Protein AF-A0A956CPG4-F1 (afdb_monomer)

Foldseek 3Di:
DLVVLQVVLQVVLCVPPVDGDDLELVCLVSVLVVLVVCLVVVPPVCLVSNLSSSLSSLQSSLCVVVVFWDWDDDPPCLLPIWIAGFQFGKMARSSLLSVCLNVLDCPCSSRRDIDHDPVCVVLLVVQQCVVPPDDPSSLSSRSSSVSVSVNSSVVSRNVVQVPDPDHRGTDDPQNVVQVVVVHQRPDHDD

Secondary structure (DSSP, 8-state):
-HHHHHHHHHHHHHHHHS----SSGGGHHHHHHHHHHHHHTT-GGGHHHHHHHHHHHHHHHHHHHHS--EEE--TT-GGG-EEE-SSS-EEE-HHHHHHHHHHT---STT--S-EE-GGGHHHHHHHHGGG-S---HHHHT-HHHHHHHHHHHHHHHHHHHHHSSSPPPP--HHHHHHHHTTPPPSSPP-

Solvent-accessible surface area (backbone atoms only — not comparable to full-atom values): 10489 Å² total; per-residue (Å²): 108,57,67,60,30,18,53,48,30,34,53,50,44,26,71,74,70,74,46,79,61,78,63,47,75,88,40,32,63,59,52,39,53,50,42,51,51,48,40,74,67,64,49,65,90,47,42,83,58,48,24,55,14,45,7,28,32,52,43,48,22,47,33,62,68,71,68,57,51,40,82,44,72,61,83,98,37,74,63,71,24,29,41,40,27,36,69,38,70,40,35,31,10,41,31,23,41,38,44,28,38,49,66,74,47,85,85,69,80,32,42,40,59,86,43,61,50,80,89,46,48,6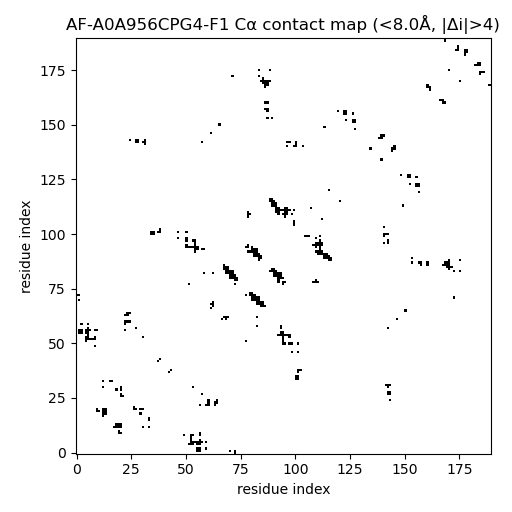4,58,42,54,59,51,54,53,75,74,47,99,71,71,53,76,81,51,68,47,27,61,53,50,49,48,57,52,48,53,45,41,49,55,50,46,40,52,51,40,70,69,43,95,57,81,69,65,73,43,49,68,68,46,50,56,21,51,77,70,73,39,83,40,92,65,81,84,130

Sequence (190 aa):
MAMELAESCVRFVEKALGLRLDYTQDTLPILDHYLERARREKKTEVYGLIAPAAGAYFGEVVRRHIGDGRWYCPEDEYNAWRLEFSQCFLHFNPIGIVIEALEEEQDGTWNGHFQVLDADRELVRTAVAAYGDKVRAEDFYRLTVRLEILEQIYASLERSARGRAKPAQEFDHAIYDAVVSGRAPKTPLN

Structure (mmCIF, N/CA/C/O backbone):
data_AF-A0A956CPG4-F1
#
_entry.id   AF-A0A956CPG4-F1
#
loop_
_atom_site.group_PDB
_atom_site.id
_atom_site.type_symbol
_atom_site.label_atom_id
_atom_site.label_alt_id
_atom_site.label_comp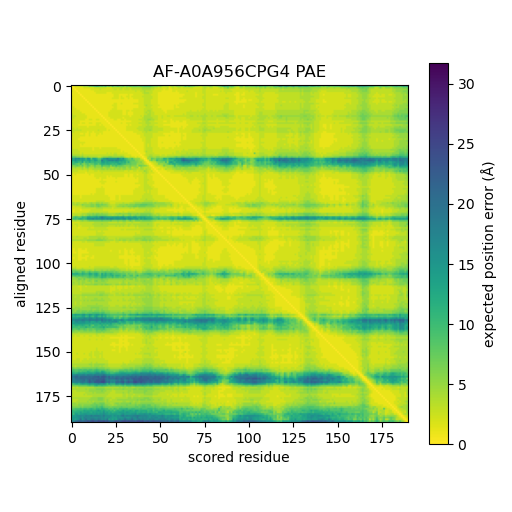_id
_atom_site.label_asym_id
_atom_site.label_entity_id
_atom_site.label_seq_id
_atom_site.pdbx_PDB_ins_code
_atom_site.Cartn_x
_atom_site.Cartn_y
_atom_site.Cartn_z
_atom_site.occupancy
_atom_site.B_iso_or_equiv
_atom_site.auth_seq_id
_atom_site.auth_comp_id
_atom_site.auth_asym_id
_atom_site.auth_atom_id
_atom_site.pdbx_PDB_model_num
ATOM 1 N N . MET A 1 1 ? 9.406 -6.853 12.097 1.00 85.88 1 MET A N 1
ATOM 2 C CA . MET A 1 1 ? 8.816 -5.500 12.110 1.00 85.88 1 MET A CA 1
ATOM 3 C C . MET A 1 1 ? 7.497 -5.396 11.335 1.00 85.88 1 MET A C 1
ATOM 5 O O . MET A 1 1 ? 6.460 -5.430 11.982 1.00 85.88 1 MET A O 1
ATOM 9 N N . ALA A 1 2 ? 7.462 -5.340 9.991 1.00 93.00 2 ALA A N 1
ATOM 10 C CA . ALA A 1 2 ? 6.189 -5.183 9.251 1.00 93.00 2 ALA A CA 1
ATOM 11 C C . ALA A 1 2 ? 5.160 -6.297 9.547 1.00 93.00 2 ALA A C 1
ATOM 13 O O . ALA A 1 2 ? 4.019 -6.010 9.892 1.00 93.00 2 ALA A O 1
ATOM 14 N N . MET A 1 3 ? 5.578 -7.567 9.529 1.00 96.00 3 MET A N 1
ATOM 15 C CA . MET A 1 3 ? 4.700 -8.691 9.889 1.00 96.00 3 MET A CA 1
ATOM 16 C C . MET A 1 3 ? 4.106 -8.583 11.304 1.00 96.00 3 MET A C 1
ATOM 18 O O . MET A 1 3 ? 2.932 -8.877 11.494 1.00 96.00 3 MET A O 1
ATOM 22 N N . GLU A 1 4 ? 4.877 -8.124 12.290 1.00 95.88 4 GLU A N 1
ATOM 23 C CA . GLU A 1 4 ? 4.420 -8.002 13.687 1.00 95.88 4 GLU A CA 1
ATOM 24 C C . GLU A 1 4 ? 3.375 -6.884 13.847 1.00 95.88 4 GLU A C 1
ATOM 26 O O . GLU A 1 4 ? 2.395 -7.021 14.591 1.00 95.88 4 GLU A O 1
ATOM 31 N N . LEU A 1 5 ? 3.547 -5.778 13.112 1.00 96.75 5 LEU A N 1
ATOM 32 C CA . LEU A 1 5 ? 2.542 -4.718 13.011 1.00 96.75 5 LEU A CA 1
ATOM 33 C C . LEU A 1 5 ? 1.282 -5.217 12.299 1.00 96.75 5 LEU A C 1
ATOM 35 O O . LEU A 1 5 ? 0.172 -4.975 12.775 1.00 96.75 5 LEU A O 1
ATOM 39 N N . ALA A 1 6 ? 1.443 -5.981 11.219 1.00 98.19 6 ALA A N 1
ATOM 40 C CA . ALA A 1 6 ? 0.324 -6.575 10.505 1.00 98.19 6 ALA A CA 1
ATOM 41 C C . ALA A 1 6 ? -0.483 -7.529 11.404 1.00 98.19 6 ALA A C 1
ATOM 43 O O . ALA A 1 6 ? -1.708 -7.463 11.438 1.00 98.19 6 ALA A O 1
ATOM 44 N N . GLU A 1 7 ? 0.181 -8.368 12.203 1.00 98.38 7 GLU A N 1
ATOM 45 C CA . GLU A 1 7 ? -0.483 -9.214 13.206 1.00 98.38 7 GLU A CA 1
ATOM 46 C C . GLU A 1 7 ? -1.195 -8.397 14.295 1.00 98.38 7 GLU A C 1
ATOM 48 O O . GLU A 1 7 ? -2.236 -8.809 14.813 1.00 98.38 7 GLU A O 1
ATOM 53 N N . SER A 1 8 ? -0.657 -7.226 14.649 1.00 97.81 8 SER A N 1
ATOM 54 C CA . SER A 1 8 ? -1.328 -6.298 15.564 1.00 97.81 8 SER A CA 1
ATOM 55 C C . SER A 1 8 ? -2.632 -5.777 14.968 1.00 97.81 8 SER A C 1
ATOM 57 O O . SER A 1 8 ? -3.635 -5.736 15.679 1.00 97.81 8 SER A O 1
ATOM 59 N N . CYS A 1 9 ? -2.658 -5.481 13.666 1.00 98.31 9 CYS A N 1
ATOM 60 C CA . CYS A 1 9 ? -3.886 -5.119 12.959 1.00 98.31 9 CYS A CA 1
ATOM 61 C C . CYS A 1 9 ? -4.935 -6.231 13.040 1.00 98.31 9 CYS A C 1
ATOM 63 O O . CYS A 1 9 ? -6.069 -5.955 13.427 1.00 98.31 9 CYS A O 1
ATOM 65 N N . VAL A 1 10 ? -4.546 -7.489 12.782 1.00 98.62 10 VAL A N 1
ATOM 66 C CA . VAL A 1 10 ? -5.456 -8.644 12.906 1.00 98.62 10 VAL A CA 1
ATOM 67 C C . VAL A 1 10 ? -6.102 -8.670 14.294 1.00 98.62 10 VAL A C 1
ATOM 69 O O . VAL A 1 10 ? -7.322 -8.769 14.399 1.00 98.62 10 VAL A O 1
ATOM 72 N N . ARG A 1 11 ? -5.310 -8.499 15.364 1.00 98.31 11 ARG A N 1
ATOM 73 C CA . ARG A 1 11 ? -5.824 -8.456 16.746 1.00 98.31 11 ARG A CA 1
ATOM 74 C C . ARG A 1 11 ? -6.745 -7.263 17.003 1.00 98.31 11 ARG A C 1
ATOM 76 O O . ARG A 1 11 ? -7.734 -7.408 17.720 1.00 98.31 11 ARG A O 1
ATOM 83 N N . PHE A 1 12 ? -6.425 -6.084 16.470 1.00 96.81 12 PHE A N 1
ATOM 84 C CA . PHE A 1 12 ? -7.256 -4.888 16.636 1.00 96.81 12 PHE A CA 1
ATOM 85 C C . PHE A 1 12 ? -8.618 -5.054 15.966 1.00 96.81 12 PHE A C 1
ATOM 87 O O . PHE A 1 12 ? -9.639 -4.770 16.594 1.00 96.81 12 PHE A O 1
ATOM 94 N N . VAL A 1 13 ? -8.634 -5.563 14.734 1.00 97.75 13 VAL A N 1
ATOM 95 C CA . VAL A 1 13 ? -9.861 -5.801 13.968 1.00 97.75 13 VAL A CA 1
ATOM 96 C C . VAL A 1 13 ? -10.696 -6.911 14.601 1.00 97.75 13 VAL A C 1
ATOM 98 O O . VAL A 1 13 ? -11.887 -6.710 14.835 1.00 97.75 13 VAL A O 1
ATOM 101 N N . GLU A 1 14 ? -10.077 -8.027 14.992 1.00 98.25 14 GLU A N 1
ATOM 102 C CA . GLU A 1 14 ? -10.759 -9.136 15.672 1.00 98.25 14 GLU A CA 1
ATOM 103 C C . GLU A 1 14 ? -11.393 -8.679 16.991 1.00 98.25 14 GLU A C 1
ATOM 105 O O . GLU A 1 14 ? -12.557 -8.974 17.259 1.00 98.25 14 GLU A O 1
ATOM 110 N N . LYS A 1 15 ? -10.684 -7.862 17.780 1.00 97.06 15 LYS A N 1
ATOM 111 C CA . LYS A 1 15 ? -11.222 -7.287 19.021 1.00 97.06 15 LYS A CA 1
ATOM 112 C C . LYS A 1 15 ? -12.365 -6.295 18.779 1.00 97.06 15 LYS A C 1
ATOM 114 O O . LYS A 1 15 ? -13.281 -6.223 19.594 1.00 97.06 15 LYS A O 1
ATOM 119 N N . ALA A 1 16 ? -12.293 -5.490 17.720 1.00 95.56 16 ALA A N 1
ATOM 120 C CA . ALA A 1 16 ? -13.252 -4.413 17.470 1.00 95.56 16 ALA A CA 1
ATOM 121 C C . ALA A 1 16 ? -14.525 -4.876 16.745 1.00 95.56 16 ALA A C 1
ATOM 123 O O . ALA A 1 16 ? -15.601 -4.325 16.996 1.00 95.56 16 ALA A O 1
ATOM 124 N N . LEU A 1 17 ? -14.394 -5.848 15.838 1.00 96.81 17 LEU A N 1
ATOM 125 C CA . LEU A 1 17 ? -15.454 -6.293 14.928 1.00 96.81 17 LEU A CA 1
ATOM 126 C C . LEU A 1 17 ? -15.844 -7.769 15.107 1.00 96.81 17 LEU A C 1
ATOM 128 O O . LEU A 1 17 ? -16.860 -8.185 14.562 1.00 96.81 17 LEU A O 1
ATOM 132 N N . GLY A 1 18 ? -15.063 -8.569 15.843 1.00 97.56 18 GLY A N 1
ATOM 133 C CA . GLY A 1 18 ? -15.300 -10.012 15.985 1.00 97.56 18 GLY A CA 1
ATOM 134 C C . GLY A 1 18 ? -14.987 -10.825 14.723 1.00 97.56 18 GLY A C 1
ATOM 135 O O . GLY A 1 18 ? -15.365 -11.990 14.641 1.00 97.56 18 GLY A O 1
ATOM 136 N N . LEU A 1 19 ? -14.317 -10.218 13.739 1.00 97.75 19 LEU A N 1
ATOM 137 C CA . LEU A 1 19 ? -13.933 -10.832 12.470 1.00 97.75 19 LEU A CA 1
ATOM 138 C C . LEU A 1 19 ? -12.414 -10.910 12.364 1.00 97.75 19 LEU A C 1
ATOM 140 O O . LEU A 1 19 ? -11.711 -9.965 12.723 1.00 97.75 19 LEU A O 1
ATOM 144 N N . ARG A 1 20 ? -11.909 -12.025 11.838 1.00 97.62 20 ARG A N 1
ATOM 145 C CA . ARG A 1 20 ? -10.474 -12.257 11.685 1.00 97.62 20 ARG A CA 1
ATOM 146 C C . ARG A 1 20 ? -10.038 -11.988 10.249 1.00 97.62 20 ARG A C 1
ATOM 148 O O . ARG A 1 20 ? -10.603 -12.540 9.313 1.00 97.62 20 ARG A O 1
ATOM 155 N N . LEU A 1 21 ? -9.011 -11.161 10.111 1.00 98.50 21 LEU A N 1
ATOM 156 C CA . LEU A 1 21 ? -8.321 -10.897 8.854 1.00 98.50 21 LEU A CA 1
ATOM 157 C C . LEU A 1 21 ? -7.372 -12.057 8.494 1.00 98.50 21 LEU A C 1
ATOM 159 O O . LEU A 1 21 ? -6.748 -12.637 9.387 1.00 98.50 21 LEU A O 1
ATOM 163 N N . ASP A 1 22 ? -7.245 -12.385 7.206 1.00 98.06 22 ASP A N 1
ATOM 164 C CA . ASP A 1 22 ? -6.573 -13.611 6.732 1.00 98.06 22 ASP A CA 1
ATOM 165 C C . ASP A 1 22 ? -5.428 -13.385 5.725 1.00 98.06 22 ASP A C 1
ATOM 167 O O . ASP A 1 22 ? -4.862 -14.345 5.203 1.00 98.06 22 ASP A O 1
ATOM 171 N N . TYR A 1 23 ? -5.037 -12.129 5.505 1.00 98.25 23 TYR A N 1
ATOM 172 C CA . TYR A 1 23 ? -4.026 -11.697 4.533 1.00 98.25 23 TYR A CA 1
ATOM 173 C C . TYR A 1 23 ? -4.392 -11.936 3.061 1.00 98.25 23 TYR A C 1
ATOM 175 O O . TYR A 1 23 ? -3.508 -11.893 2.201 1.00 98.25 23 TYR A O 1
ATOM 183 N N . THR A 1 24 ? -5.668 -12.160 2.757 1.00 97.50 24 THR A N 1
ATOM 184 C CA . THR A 1 24 ? -6.185 -12.177 1.386 1.00 97.50 24 THR A CA 1
ATOM 185 C C . THR A 1 24 ? -6.902 -10.868 1.059 1.00 97.50 24 THR A C 1
ATOM 187 O O . THR A 1 24 ? -7.245 -10.084 1.948 1.00 97.50 24 THR A O 1
ATOM 190 N N . GLN A 1 25 ? -7.136 -10.624 -0.232 1.00 96.88 25 GLN A N 1
ATOM 191 C CA . GLN A 1 25 ? -7.932 -9.479 -0.679 1.00 96.88 25 GLN A CA 1
ATOM 192 C C . GLN A 1 25 ? -9.383 -9.542 -0.168 1.00 96.88 25 GLN A C 1
ATOM 194 O O . GLN A 1 25 ? -9.972 -8.502 0.114 1.00 96.88 25 GLN A O 1
ATOM 199 N N . ASP A 1 26 ? -9.919 -10.747 0.059 1.00 97.44 26 ASP A N 1
ATOM 200 C CA . ASP A 1 26 ? -11.314 -10.973 0.460 1.00 97.44 26 ASP A CA 1
ATOM 201 C C . ASP A 1 26 ? -11.641 -10.367 1.833 1.00 97.44 26 ASP A C 1
ATOM 203 O O . ASP A 1 26 ? -12.797 -10.055 2.126 1.00 97.44 26 ASP A O 1
ATOM 207 N N . THR A 1 27 ? -10.629 -10.163 2.685 1.00 97.56 27 THR A N 1
ATOM 208 C CA . THR A 1 27 ? -10.795 -9.542 4.005 1.00 97.56 27 THR A CA 1
ATOM 209 C C . THR A 1 27 ? -10.476 -8.044 4.034 1.00 97.56 27 THR A C 1
ATOM 211 O O . THR A 1 27 ? -10.695 -7.405 5.066 1.00 97.56 27 THR A O 1
ATOM 214 N N . LEU A 1 28 ? -10.045 -7.431 2.921 1.00 98.06 28 LEU A N 1
ATOM 215 C CA . LEU A 1 28 ? -9.845 -5.975 2.845 1.00 98.06 28 LEU A CA 1
ATOM 216 C C . LEU A 1 28 ? -11.118 -5.157 3.110 1.00 98.06 28 LEU A C 1
ATOM 218 O O . LEU A 1 28 ? -11.011 -4.185 3.859 1.00 98.06 28 LEU A O 1
ATOM 222 N N . PRO A 1 29 ? -12.323 -5.555 2.652 1.00 97.88 29 PRO A N 1
ATOM 223 C CA . PRO A 1 29 ? -13.550 -4.834 2.992 1.00 97.88 29 PRO A CA 1
ATOM 224 C C . PRO A 1 29 ? -13.825 -4.758 4.505 1.00 97.88 29 PRO A C 1
ATOM 226 O O . PRO A 1 29 ? -14.438 -3.803 4.986 1.00 97.88 29 PRO A O 1
ATOM 229 N N . ILE A 1 30 ? -13.352 -5.742 5.282 1.00 98.31 30 ILE A N 1
ATOM 230 C CA . ILE A 1 30 ? -13.459 -5.737 6.750 1.00 98.31 30 ILE A CA 1
ATOM 231 C C . ILE A 1 30 ? -12.539 -4.660 7.337 1.00 98.31 30 ILE A C 1
ATOM 233 O O . ILE A 1 30 ? -12.938 -3.929 8.247 1.00 98.31 30 ILE A O 1
ATOM 237 N N . LEU A 1 31 ? -11.317 -4.548 6.811 1.00 98.19 31 LEU A N 1
ATOM 238 C CA . LEU A 1 31 ? -10.376 -3.510 7.220 1.00 98.19 31 LEU A CA 1
ATOM 239 C C . LEU A 1 31 ? -10.859 -2.114 6.798 1.00 98.19 31 LEU A C 1
ATOM 241 O O . LEU A 1 31 ? -10.795 -1.195 7.609 1.00 98.19 31 LEU A O 1
ATOM 245 N N . ASP A 1 32 ? -11.420 -1.966 5.596 1.00 97.69 32 ASP A N 1
ATOM 246 C CA . ASP A 1 32 ? -12.046 -0.718 5.138 1.00 97.69 32 ASP A CA 1
ATOM 247 C C . ASP A 1 32 ? -13.138 -0.257 6.112 1.00 97.69 32 ASP A C 1
ATOM 249 O O . ASP A 1 32 ? -13.135 0.889 6.569 1.00 97.69 32 ASP A O 1
ATOM 253 N N . HIS A 1 33 ? -14.023 -1.174 6.516 1.00 96.38 33 HIS A N 1
ATOM 254 C CA . HIS A 1 33 ? -15.058 -0.882 7.506 1.00 96.38 33 HIS A CA 1
ATOM 255 C C . HIS A 1 33 ? -14.477 -0.482 8.873 1.00 96.38 33 HIS A C 1
ATOM 257 O O . HIS A 1 33 ? -14.983 0.430 9.533 1.00 96.38 33 HIS A O 1
ATOM 263 N N . TYR A 1 34 ? -13.402 -1.144 9.312 1.00 96.44 34 TYR A N 1
ATOM 264 C CA . TYR A 1 34 ? -12.716 -0.803 10.558 1.00 96.44 34 TYR A CA 1
ATOM 265 C C . TYR A 1 34 ? -12.128 0.617 10.529 1.00 96.44 34 TYR A C 1
ATOM 267 O O . TYR A 1 34 ? -12.321 1.375 11.485 1.00 96.44 34 TYR A O 1
ATOM 275 N N . LEU A 1 35 ? -11.458 0.997 9.435 1.00 95.75 35 LEU A N 1
ATOM 276 C CA . LEU A 1 35 ? -10.880 2.333 9.257 1.00 95.75 35 LEU A CA 1
ATOM 277 C C . LEU A 1 35 ? -11.966 3.412 9.170 1.00 95.75 35 LEU A C 1
ATOM 279 O O . LEU A 1 35 ? -11.863 4.442 9.837 1.00 95.75 35 LEU A O 1
ATOM 283 N N . GLU A 1 36 ? -13.051 3.152 8.438 1.00 94.19 36 GLU A N 1
ATOM 284 C CA . GLU A 1 36 ? -14.207 4.051 8.376 1.00 94.19 36 GLU A CA 1
ATOM 285 C C . GLU A 1 36 ? -14.809 4.294 9.768 1.00 94.19 36 GLU A C 1
ATOM 287 O O . GLU A 1 36 ? -15.120 5.431 10.138 1.00 94.19 36 GLU A O 1
ATOM 292 N N . ARG A 1 37 ? -14.956 3.237 10.575 1.00 93.12 37 ARG A N 1
ATOM 293 C CA . ARG A 1 37 ? -15.456 3.356 11.948 1.00 93.12 37 ARG A CA 1
ATOM 294 C C . ARG A 1 37 ? -14.512 4.181 12.823 1.00 93.12 37 ARG A C 1
ATOM 296 O O . ARG A 1 37 ? -14.983 5.072 13.529 1.00 93.12 37 ARG A O 1
ATOM 303 N N . ALA A 1 38 ? -13.205 3.919 12.763 1.00 92.50 38 ALA A N 1
ATOM 304 C CA . ALA A 1 38 ? -12.205 4.687 13.507 1.00 92.50 38 ALA A CA 1
ATOM 305 C C . ALA A 1 38 ? -12.252 6.183 13.147 1.00 92.50 38 ALA A C 1
ATOM 307 O O . ALA A 1 38 ? -12.227 7.033 14.043 1.00 92.50 38 ALA A O 1
ATOM 308 N N . ARG A 1 39 ? -12.421 6.491 11.854 1.00 91.12 39 ARG A N 1
ATOM 309 C CA . ARG A 1 39 ? -12.596 7.854 11.342 1.00 91.12 39 ARG A CA 1
ATOM 310 C C . ARG A 1 39 ? -13.861 8.524 11.862 1.00 91.12 39 ARG A C 1
ATOM 312 O O . ARG A 1 39 ? -13.802 9.633 12.393 1.00 91.12 39 ARG A O 1
ATOM 319 N N . ARG A 1 40 ? -15.013 7.853 11.774 1.00 90.06 40 ARG A N 1
ATOM 320 C CA . ARG A 1 40 ? -16.303 8.380 12.266 1.00 90.06 40 ARG A CA 1
ATOM 321 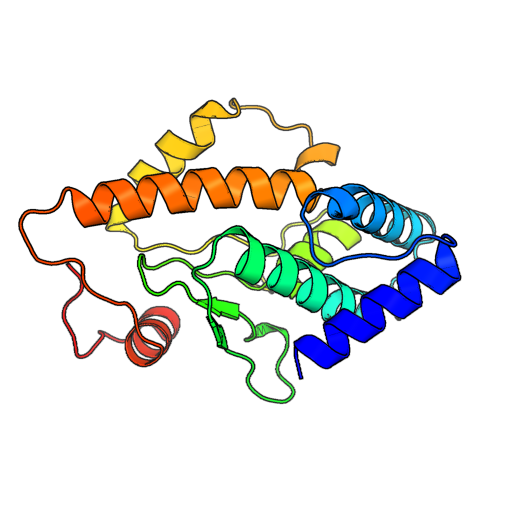C C . ARG A 1 40 ? -16.290 8.653 13.771 1.00 90.06 40 ARG A C 1
ATOM 323 O O . ARG A 1 40 ? -16.915 9.611 14.222 1.00 90.06 40 ARG A O 1
ATOM 330 N N . GLU A 1 41 ? -15.566 7.842 14.538 1.00 88.56 41 GLU A N 1
ATOM 331 C CA . GLU A 1 41 ? -15.375 8.031 15.981 1.00 88.56 41 GLU A CA 1
ATOM 332 C C . GLU A 1 41 ? -14.381 9.170 16.319 1.00 88.56 41 G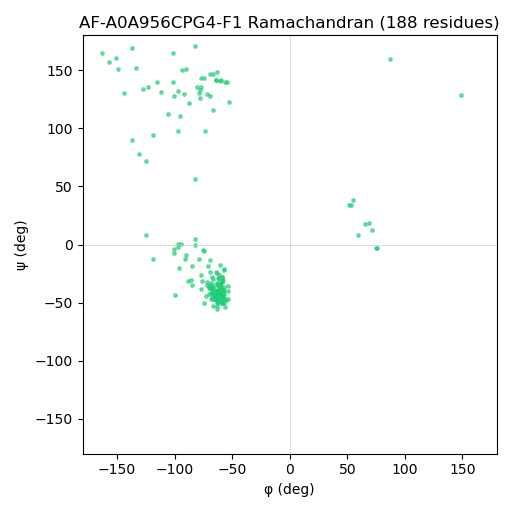LU A C 1
ATOM 334 O O . GLU A 1 41 ? -14.236 9.504 17.493 1.00 88.56 41 GLU A O 1
ATOM 339 N N . LYS A 1 42 ? -13.732 9.792 15.315 1.00 77.06 42 LYS A N 1
ATOM 340 C CA . LYS A 1 42 ? -12.776 10.916 15.428 1.00 77.06 42 LYS A CA 1
ATOM 341 C C . LYS A 1 42 ? -11.648 10.690 16.437 1.00 77.06 42 LYS A C 1
ATOM 343 O O . LYS A 1 42 ? -11.167 11.623 17.078 1.00 77.06 42 LYS A O 1
ATOM 348 N N . LYS A 1 43 ? -11.197 9.444 16.560 1.00 74.50 43 LYS A N 1
ATOM 349 C CA . LYS A 1 43 ? -10.118 9.031 17.468 1.00 74.50 43 LYS A CA 1
ATOM 350 C C . LYS A 1 43 ? -8.740 9.287 16.856 1.00 74.50 43 LYS A C 1
ATOM 352 O O . LYS A 1 43 ? -7.936 8.364 16.730 1.00 74.50 43 LYS A O 1
ATOM 357 N N . THR A 1 44 ? -8.468 10.531 16.467 1.00 75.88 44 THR A N 1
ATOM 358 C CA . THR A 1 44 ? -7.196 10.925 15.832 1.00 75.88 44 THR A CA 1
ATOM 359 C C . THR A 1 44 ? -5.988 10.598 16.711 1.00 75.88 44 THR A C 1
ATOM 361 O O . THR A 1 44 ? -4.943 10.200 16.209 1.00 75.88 44 THR A O 1
ATOM 364 N N . GLU A 1 45 ? -6.159 10.634 18.035 1.00 75.12 45 GLU A N 1
ATOM 365 C CA . GLU A 1 45 ? -5.156 10.213 19.024 1.00 75.12 45 GLU A CA 1
ATOM 366 C C . GLU A 1 45 ? -4.685 8.752 18.863 1.00 75.12 45 GLU A C 1
ATOM 368 O O . GLU A 1 45 ? -3.594 8.402 19.306 1.00 75.12 45 GLU A O 1
ATOM 373 N N . VAL A 1 46 ? -5.478 7.894 18.208 1.00 81.56 46 VAL A N 1
ATOM 374 C CA . VAL A 1 46 ? -5.177 6.466 18.006 1.00 81.56 46 VAL A CA 1
ATOM 375 C C . VAL A 1 46 ? -4.624 6.193 16.600 1.00 81.56 46 VAL A C 1
ATOM 377 O O . VAL A 1 46 ? -4.154 5.088 16.328 1.00 81.56 46 VAL A O 1
ATOM 380 N N . TYR A 1 47 ? -4.619 7.180 15.695 1.00 86.81 47 TYR A N 1
ATOM 381 C CA . TYR A 1 47 ? -4.148 6.993 14.315 1.00 86.81 47 TYR A CA 1
ATOM 382 C C . TYR A 1 47 ? -2.675 6.587 14.269 1.00 86.81 47 TYR A C 1
ATOM 384 O O . TYR A 1 47 ? -2.316 5.704 13.495 1.00 86.81 47 TYR A O 1
ATOM 392 N N . GLY A 1 48 ? -1.851 7.116 15.180 1.00 86.94 48 GLY A N 1
ATOM 393 C CA . GLY A 1 48 ? -0.446 6.717 15.321 1.00 86.94 48 GLY A CA 1
ATOM 394 C C . GLY A 1 48 ? -0.236 5.234 15.662 1.00 86.94 48 GLY A C 1
ATOM 395 O O . GLY A 1 48 ? 0.852 4.712 15.446 1.00 86.94 48 GLY A O 1
ATOM 396 N N . LEU A 1 49 ? -1.268 4.536 16.152 1.00 90.88 49 LEU A N 1
ATOM 397 C CA . LEU A 1 49 ? -1.249 3.089 16.387 1.00 90.88 49 LEU A CA 1
ATOM 398 C C . LEU A 1 49 ? -1.936 2.309 15.257 1.00 90.88 49 LEU A C 1
ATOM 400 O O . LEU A 1 49 ? -1.435 1.269 14.828 1.00 90.88 49 LEU A O 1
ATOM 404 N N . ILE A 1 50 ? -3.091 2.792 14.790 1.00 94.69 50 ILE A N 1
ATOM 405 C CA . ILE A 1 50 ? -3.886 2.111 13.761 1.00 94.69 50 ILE A CA 1
ATOM 406 C C . ILE A 1 50 ? -3.164 2.143 12.417 1.00 94.69 50 ILE A C 1
ATOM 408 O O . ILE A 1 50 ? -3.071 1.102 11.771 1.00 94.69 50 ILE A O 1
ATOM 412 N N . ALA A 1 51 ? -2.641 3.300 12.004 1.00 95.75 51 ALA A N 1
ATOM 413 C CA . ALA A 1 51 ? -2.076 3.469 10.673 1.00 95.75 51 ALA A CA 1
ATOM 414 C C . ALA A 1 51 ? -0.857 2.569 10.416 1.00 95.75 51 ALA A C 1
ATOM 416 O O . ALA A 1 51 ? -0.875 1.863 9.406 1.00 95.75 51 ALA A O 1
ATOM 417 N N . PRO A 1 52 ? 0.151 2.470 11.309 1.00 96.31 52 PRO A N 1
ATOM 418 C CA . PRO A 1 52 ? 1.264 1.548 11.091 1.00 96.31 52 PRO A CA 1
ATOM 419 C C . PRO A 1 52 ? 0.823 0.081 11.043 1.00 96.31 52 PRO A C 1
ATOM 421 O O . PRO A 1 52 ? 1.287 -0.678 10.195 1.00 96.31 52 PRO A O 1
ATOM 424 N N . ALA A 1 53 ? -0.109 -0.322 11.915 1.00 97.69 53 ALA A N 1
ATOM 425 C CA . ALA A 1 53 ? -0.610 -1.693 11.956 1.00 97.69 53 ALA A CA 1
ATOM 426 C C . ALA A 1 53 ? -1.399 -2.054 10.687 1.00 97.69 53 ALA A C 1
ATOM 428 O O . ALA A 1 53 ? -1.105 -3.055 10.030 1.00 97.69 53 ALA A O 1
ATOM 429 N N . ALA A 1 54 ? -2.392 -1.239 10.329 1.00 98.31 54 ALA A N 1
ATOM 430 C CA . ALA A 1 54 ? -3.230 -1.459 9.156 1.00 98.31 54 ALA A CA 1
ATOM 431 C C . ALA A 1 54 ? -2.451 -1.284 7.847 1.00 98.31 54 ALA A C 1
ATOM 433 O O . ALA A 1 54 ? -2.651 -2.067 6.923 1.00 98.31 54 ALA A O 1
ATOM 434 N N . GLY A 1 55 ? -1.514 -0.335 7.782 1.00 98.12 55 GLY A N 1
ATOM 435 C CA . GLY A 1 55 ? -0.635 -0.153 6.628 1.00 98.12 55 GLY A CA 1
ATOM 436 C C . GLY A 1 55 ? 0.277 -1.357 6.418 1.00 98.12 55 GLY A C 1
ATOM 437 O O . GLY A 1 55 ? 0.392 -1.861 5.303 1.00 98.12 55 GLY A O 1
ATOM 438 N N . ALA A 1 56 ? 0.862 -1.892 7.492 1.00 98.25 56 ALA A N 1
ATOM 439 C CA . ALA A 1 56 ? 1.649 -3.117 7.415 1.00 98.25 56 ALA A CA 1
ATOM 440 C C . ALA A 1 56 ? 0.804 -4.332 6.990 1.00 98.25 56 ALA A C 1
ATOM 442 O O . ALA A 1 56 ? 1.262 -5.137 6.180 1.00 98.25 56 ALA A O 1
ATOM 443 N N . TYR A 1 57 ? -0.438 -4.450 7.479 1.00 98.69 57 TYR A N 1
ATOM 444 C CA . TYR A 1 57 ? -1.365 -5.489 7.020 1.00 98.69 57 TYR A CA 1
ATOM 445 C C . TYR A 1 57 ? -1.686 -5.351 5.530 1.00 98.69 57 TYR A C 1
ATOM 447 O O . TYR A 1 57 ? -1.541 -6.319 4.786 1.00 98.69 57 TYR A O 1
ATOM 455 N N . PHE A 1 58 ? -2.062 -4.152 5.082 1.00 98.69 58 PHE A N 1
ATOM 456 C CA . PHE A 1 58 ? -2.354 -3.883 3.677 1.00 98.69 58 PHE A CA 1
ATOM 457 C C . PHE A 1 58 ? -1.151 -4.195 2.782 1.00 98.69 58 PHE A C 1
ATOM 459 O O . PHE A 1 58 ? -1.291 -4.889 1.778 1.00 98.69 58 PHE A O 1
ATOM 466 N N . GLY A 1 59 ? 0.048 -3.767 3.180 1.00 98.38 59 GLY A N 1
ATOM 467 C CA . GLY A 1 59 ? 1.265 -4.082 2.443 1.00 98.38 59 GLY A CA 1
ATOM 468 C C . GLY A 1 59 ? 1.556 -5.587 2.376 1.00 98.38 59 GLY A C 1
ATOM 469 O O . GLY A 1 59 ? 2.006 -6.080 1.346 1.00 98.38 59 GLY A O 1
ATOM 470 N N . GLU A 1 60 ? 1.241 -6.358 3.419 1.00 98.50 60 GLU A N 1
ATOM 471 C CA . GLU A 1 60 ? 1.352 -7.820 3.363 1.00 98.50 60 GLU A CA 1
ATOM 472 C C . GLU A 1 60 ? 0.318 -8.473 2.446 1.00 98.50 60 GLU A C 1
ATOM 474 O O . GLU A 1 60 ? 0.669 -9.417 1.737 1.00 98.50 60 GLU A O 1
ATOM 479 N N . VAL A 1 61 ? -0.920 -7.967 2.412 1.00 98.62 61 VAL A N 1
ATOM 480 C CA . VAL A 1 61 ? -1.923 -8.408 1.429 1.00 98.62 61 VAL A CA 1
ATOM 481 C C . VAL A 1 61 ? -1.399 -8.163 0.017 1.00 98.62 61 VAL A C 1
ATOM 483 O O . VAL A 1 61 ? -1.351 -9.097 -0.777 1.00 98.62 61 VAL A O 1
ATOM 486 N N . VAL A 1 62 ? -0.920 -6.949 -0.273 1.00 98.38 62 VAL A N 1
ATOM 487 C CA . VAL A 1 62 ? -0.338 -6.585 -1.575 1.00 98.38 62 VAL A CA 1
ATOM 488 C C . VAL A 1 62 ? 0.814 -7.517 -1.945 1.00 98.38 62 VAL A C 1
ATOM 490 O O . VAL A 1 62 ? 0.794 -8.132 -3.009 1.00 98.38 62 VAL A O 1
ATOM 493 N N . ARG A 1 63 ? 1.806 -7.658 -1.058 1.00 97.44 63 ARG A N 1
ATOM 494 C CA . ARG A 1 63 ? 3.016 -8.453 -1.307 1.00 97.44 63 ARG A CA 1
ATOM 495 C C . ARG A 1 63 ? 2.691 -9.915 -1.616 1.00 97.44 63 ARG A C 1
ATOM 497 O O . ARG A 1 63 ? 3.343 -10.531 -2.454 1.00 97.44 63 ARG A O 1
ATOM 504 N N . ARG A 1 64 ? 1.698 -10.483 -0.926 1.00 97.31 64 ARG A N 1
ATOM 505 C CA . ARG A 1 64 ? 1.246 -11.867 -1.135 1.00 97.31 64 ARG A CA 1
ATOM 506 C C . ARG A 1 64 ? 0.388 -12.010 -2.382 1.00 97.31 64 ARG A C 1
ATOM 508 O O . ARG A 1 64 ? 0.501 -13.026 -3.058 1.00 97.31 64 ARG A O 1
ATOM 515 N N . HIS A 1 65 ? -0.462 -11.024 -2.656 1.00 97.62 65 HIS A N 1
ATOM 516 C CA . HIS A 1 65 ? -1.401 -11.070 -3.765 1.00 97.62 65 HIS A CA 1
ATOM 517 C C . HIS A 1 65 ? -0.710 -10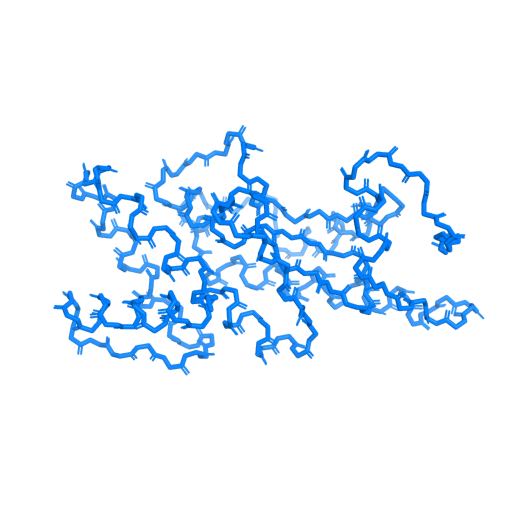.864 -5.117 1.00 97.62 65 HIS A C 1
ATOM 519 O O . HIS A 1 65 ? -0.877 -11.685 -6.014 1.00 97.62 65 HIS A O 1
ATOM 525 N N . ILE A 1 66 ? 0.114 -9.819 -5.240 1.00 96.25 66 ILE A N 1
ATOM 526 C CA . ILE A 1 66 ? 0.865 -9.530 -6.470 1.00 96.25 66 ILE A CA 1
ATOM 527 C C . ILE A 1 66 ? 1.996 -10.548 -6.677 1.00 96.25 66 ILE A C 1
ATOM 529 O O . ILE A 1 66 ? 2.341 -10.879 -7.809 1.00 96.25 66 ILE A O 1
ATOM 533 N N . GLY A 1 67 ? 2.580 -11.064 -5.591 1.00 94.44 67 GLY A N 1
ATOM 534 C CA . GLY A 1 67 ? 3.686 -12.025 -5.647 1.00 94.44 67 GLY A CA 1
ATOM 535 C C . GLY A 1 67 ? 5.047 -11.408 -5.998 1.00 94.44 67 GLY A C 1
ATOM 536 O O . GLY A 1 67 ? 6.055 -12.110 -5.960 1.00 94.44 67 GLY A O 1
ATOM 537 N N . ASP A 1 68 ? 5.085 -10.104 -6.274 1.00 90.25 68 ASP A N 1
ATOM 538 C CA . ASP A 1 68 ? 6.279 -9.266 -6.368 1.00 90.25 68 ASP A CA 1
ATOM 539 C C . ASP A 1 68 ? 6.128 -8.114 -5.369 1.00 90.25 68 ASP A C 1
ATOM 541 O O . ASP A 1 68 ? 5.045 -7.549 -5.220 1.00 90.25 68 ASP A O 1
ATOM 545 N N . GLY A 1 69 ? 7.187 -7.810 -4.627 1.00 93.31 69 GLY A N 1
ATOM 546 C CA . GLY A 1 69 ? 7.142 -6.821 -3.558 1.00 93.31 69 GLY A CA 1
ATOM 547 C C . GLY A 1 69 ? 8.096 -7.147 -2.416 1.00 93.31 69 GLY A C 1
ATOM 548 O O . GLY A 1 69 ? 8.090 -8.238 -1.834 1.00 93.31 69 GLY A O 1
ATOM 549 N N . ARG A 1 70 ? 8.906 -6.164 -2.051 1.00 96.12 70 ARG A N 1
ATOM 550 C CA . ARG A 1 70 ? 9.858 -6.233 -0.952 1.00 96.12 70 ARG A CA 1
ATOM 551 C C . ARG A 1 70 ? 9.650 -5.052 -0.029 1.00 96.12 70 ARG A C 1
ATOM 553 O O . ARG A 1 70 ? 9.560 -3.913 -0.468 1.00 96.12 70 ARG A O 1
ATOM 560 N N . TRP A 1 71 ? 9.623 -5.329 1.263 1.00 97.38 71 TRP A N 1
ATOM 561 C CA . TRP A 1 71 ? 9.633 -4.277 2.262 1.00 97.38 71 TRP A CA 1
ATOM 562 C C . TRP A 1 71 ? 11.002 -3.609 2.345 1.00 97.38 71 TRP A C 1
ATOM 564 O O . TRP A 1 71 ? 12.016 -4.278 2.556 1.00 97.38 71 TRP A O 1
ATOM 574 N N . TYR A 1 72 ? 10.998 -2.284 2.274 1.00 96.31 72 TYR A N 1
ATOM 575 C CA . TYR A 1 72 ? 12.025 -1.444 2.866 1.00 96.31 72 TYR A CA 1
ATOM 576 C C . TYR A 1 72 ? 11.436 -0.796 4.121 1.00 96.31 72 TYR A C 1
ATOM 578 O O . TYR A 1 72 ? 10.507 0.008 4.040 1.00 96.31 72 TYR A O 1
ATOM 586 N N . CYS A 1 73 ? 11.955 -1.189 5.284 1.00 94.56 73 CYS A N 1
ATOM 587 C CA . CYS A 1 73 ? 11.471 -0.762 6.595 1.00 94.56 73 CYS A CA 1
ATOM 588 C C . CYS A 1 73 ? 12.655 -0.294 7.451 1.00 94.56 73 CYS A C 1
ATOM 590 O O . CYS A 1 73 ? 13.137 -1.073 8.279 1.00 94.56 73 CYS A O 1
ATOM 592 N N . PRO A 1 74 ? 13.169 0.927 7.234 1.00 91.12 74 PRO A N 1
ATOM 593 C CA . PRO A 1 74 ? 14.148 1.511 8.138 1.00 91.12 74 PRO A CA 1
ATOM 594 C C . PRO A 1 74 ? 13.527 1.627 9.537 1.00 91.12 74 PRO A C 1
ATOM 596 O O . PRO A 1 74 ? 12.323 1.871 9.678 1.00 91.12 74 PRO A O 1
ATOM 599 N N . GLU A 1 75 ? 14.330 1.374 10.567 1.00 84.62 75 GLU A N 1
ATOM 600 C CA . GLU A 1 75 ? 13.875 1.445 11.957 1.00 84.62 75 GLU A CA 1
ATOM 601 C C . GLU A 1 75 ? 13.392 2.865 12.292 1.00 84.62 75 GLU A C 1
ATOM 603 O O . GLU A 1 75 ? 13.969 3.848 11.834 1.00 84.62 75 GLU A O 1
ATOM 608 N N . ASP A 1 76 ? 12.303 2.953 13.060 1.00 77.12 76 ASP A N 1
ATOM 609 C CA . ASP A 1 76 ? 11.735 4.185 13.631 1.00 77.12 76 ASP A CA 1
ATOM 610 C C . ASP A 1 76 ? 11.295 5.301 12.656 1.00 77.12 76 ASP A C 1
ATOM 612 O O . ASP A 1 76 ? 10.881 6.373 13.098 1.00 77.12 76 ASP A O 1
ATOM 616 N N . GLU A 1 77 ? 11.280 5.053 11.341 1.00 90.06 77 GLU A N 1
ATOM 617 C CA . GLU A 1 77 ? 10.910 6.053 10.325 1.00 90.06 77 GLU A CA 1
ATOM 618 C C . GLU A 1 77 ? 9.762 5.569 9.413 1.00 90.06 77 GLU A C 1
ATOM 620 O O . GLU A 1 77 ? 9.947 5.247 8.238 1.00 90.06 77 GLU A O 1
ATOM 625 N N . TYR A 1 78 ? 8.534 5.492 9.948 1.00 93.06 78 TYR A N 1
ATOM 626 C CA . TYR A 1 78 ? 7.363 4.959 9.221 1.00 93.06 78 TYR A CA 1
ATOM 627 C C . TYR A 1 78 ? 7.021 5.695 7.914 1.00 93.06 78 TYR A C 1
ATOM 629 O O . TYR A 1 78 ? 6.465 5.091 6.998 1.00 93.06 78 TYR A O 1
ATOM 637 N N . ASN A 1 79 ? 7.345 6.980 7.791 1.00 91.88 79 ASN A N 1
ATOM 638 C CA . ASN A 1 79 ? 7.166 7.757 6.557 1.00 91.88 79 ASN A CA 1
ATOM 639 C C . ASN A 1 79 ? 8.131 7.321 5.435 1.00 91.88 79 ASN A C 1
ATOM 641 O O . ASN A 1 79 ? 7.805 7.505 4.261 1.00 91.88 79 ASN A O 1
ATOM 645 N N . ALA A 1 80 ? 9.271 6.707 5.772 1.00 92.56 80 ALA A N 1
ATOM 646 C CA . ALA A 1 80 ? 10.232 6.157 4.813 1.00 92.56 80 ALA A CA 1
ATOM 647 C C . ALA A 1 80 ? 9.957 4.690 4.437 1.00 92.56 80 ALA A C 1
ATOM 649 O O . ALA A 1 80 ? 10.587 4.162 3.511 1.00 92.56 80 ALA A O 1
ATOM 650 N N . TRP A 1 81 ? 9.027 4.024 5.134 1.00 96.31 81 TRP A N 1
ATOM 651 C CA . TRP A 1 81 ? 8.633 2.658 4.807 1.00 96.31 81 TRP A CA 1
ATOM 652 C C . TRP A 1 81 ? 7.991 2.590 3.430 1.00 96.31 81 TRP A C 1
ATOM 654 O O . TRP A 1 81 ? 7.205 3.453 3.041 1.00 96.31 81 TRP A O 1
ATOM 664 N N . ARG A 1 82 ? 8.296 1.526 2.693 1.00 96.75 82 ARG A N 1
ATOM 665 C CA . ARG A 1 82 ? 7.712 1.304 1.372 1.00 96.75 82 ARG A CA 1
ATOM 666 C C . ARG A 1 82 ? 7.732 -0.158 0.971 1.00 96.75 82 ARG A C 1
ATOM 668 O O . ARG A 1 82 ? 8.562 -0.939 1.441 1.00 96.75 82 ARG A O 1
ATOM 675 N N . LEU A 1 83 ? 6.831 -0.489 0.056 1.00 97.88 83 LEU A N 1
ATOM 676 C CA . LEU A 1 83 ? 6.965 -1.665 -0.790 1.00 97.88 83 LEU A CA 1
ATOM 677 C C . LEU A 1 83 ? 7.679 -1.273 -2.080 1.00 97.88 83 LEU A C 1
ATOM 679 O O . LEU A 1 83 ? 7.288 -0.307 -2.726 1.00 97.88 83 LEU A O 1
ATOM 683 N N . GLU A 1 84 ? 8.710 -2.032 -2.430 1.00 97.75 84 GLU A N 1
ATOM 684 C CA . GLU A 1 84 ? 9.507 -1.917 -3.653 1.00 97.75 84 GLU A CA 1
ATOM 685 C C . GLU A 1 84 ? 9.249 -3.150 -4.530 1.00 97.75 84 GLU A C 1
ATOM 687 O O . GLU A 1 84 ? 9.308 -4.275 -4.030 1.00 97.75 84 GLU A O 1
ATOM 692 N N . PHE A 1 85 ? 8.971 -2.967 -5.819 1.00 96.69 85 PHE A N 1
ATOM 693 C CA . PHE A 1 85 ? 8.707 -4.067 -6.756 1.00 96.69 85 PHE A CA 1
ATOM 694 C C . PHE A 1 85 ? 9.946 -4.353 -7.611 1.00 96.69 85 PHE A C 1
ATOM 696 O O . PHE A 1 85 ? 10.655 -3.431 -8.014 1.00 96.69 85 PHE A O 1
ATOM 703 N N . SER A 1 86 ? 10.242 -5.628 -7.863 1.00 93.62 86 SER A N 1
ATOM 704 C CA . SER A 1 86 ? 11.474 -6.034 -8.552 1.00 93.62 86 SER A CA 1
ATOM 705 C C . SER A 1 86 ? 11.314 -6.069 -10.070 1.00 93.62 86 SER A C 1
ATOM 707 O O . SER A 1 86 ? 12.270 -5.790 -10.792 1.00 93.62 86 SER A O 1
ATOM 709 N N . GLN A 1 87 ? 10.115 -6.380 -10.569 1.00 91.69 87 GLN A N 1
ATOM 710 C CA . GLN A 1 87 ? 9.853 -6.559 -12.003 1.00 91.69 87 GLN A CA 1
ATOM 711 C C . GLN A 1 87 ? 9.554 -5.242 -12.731 1.00 91.69 87 GLN A C 1
ATOM 713 O O . GLN A 1 87 ? 9.652 -5.156 -13.956 1.00 91.69 87 GLN A O 1
ATOM 718 N N . CYS A 1 88 ? 9.198 -4.204 -11.981 1.00 92.44 88 CYS A N 1
ATOM 719 C CA . CYS A 1 88 ? 8.994 -2.851 -12.473 1.00 92.44 88 CYS A CA 1
ATOM 720 C C . CYS A 1 88 ? 9.344 -1.842 -11.382 1.00 92.44 88 CYS A C 1
ATOM 722 O O . CYS A 1 88 ? 9.157 -2.124 -10.200 1.00 92.44 88 CYS A O 1
ATOM 724 N N . PHE A 1 89 ? 9.783 -0.645 -11.770 1.00 94.06 89 PHE A N 1
ATOM 725 C CA . PHE A 1 89 ? 9.983 0.432 -10.811 1.00 94.06 89 PHE A CA 1
ATOM 726 C C . PHE A 1 89 ? 8.622 0.985 -10.373 1.00 94.06 89 PHE A C 1
ATOM 728 O O . PHE A 1 89 ? 8.003 1.802 -11.060 1.00 94.06 89 PHE A O 1
ATOM 735 N N . LEU A 1 90 ? 8.163 0.499 -9.229 1.00 96.50 90 LEU A N 1
ATOM 736 C CA . LEU A 1 90 ? 6.922 0.872 -8.577 1.00 96.50 90 LEU A CA 1
ATOM 737 C C . LEU A 1 90 ? 7.184 0.855 -7.077 1.00 96.50 90 LEU A C 1
ATOM 739 O O . LEU A 1 90 ? 7.727 -0.112 -6.550 1.00 96.50 90 LEU A O 1
ATOM 743 N N . HIS A 1 91 ? 6.808 1.913 -6.374 1.00 97.62 91 HIS A N 1
ATOM 744 C CA . HIS A 1 91 ? 6.805 1.887 -4.919 1.00 97.62 91 HIS A CA 1
ATOM 745 C C . HIS A 1 91 ? 5.743 2.809 -4.345 1.00 97.62 91 HIS A C 1
ATOM 747 O O . HIS A 1 91 ? 5.250 3.718 -5.007 1.00 97.62 91 HIS A O 1
ATOM 753 N N . PHE A 1 92 ? 5.396 2.570 -3.091 1.00 97.75 92 PHE A N 1
ATOM 754 C CA . PHE A 1 92 ? 4.513 3.426 -2.306 1.00 97.75 92 PHE A CA 1
ATOM 755 C C . PHE A 1 92 ? 4.679 3.091 -0.827 1.00 97.75 92 PHE A C 1
ATOM 757 O O . PHE A 1 92 ? 5.228 2.037 -0.488 1.00 97.75 92 PHE A O 1
ATOM 764 N N . ASN A 1 93 ? 4.191 3.967 0.046 1.00 97.69 93 ASN A N 1
ATOM 765 C CA . ASN A 1 93 ? 4.110 3.714 1.478 1.00 97.69 93 ASN A CA 1
ATOM 766 C C . ASN A 1 93 ? 2.708 3.187 1.852 1.00 97.69 93 ASN A C 1
ATOM 768 O O . ASN A 1 93 ? 1.741 3.956 1.830 1.00 97.69 93 ASN A O 1
ATOM 772 N N . PRO A 1 94 ? 2.561 1.905 2.242 1.00 97.88 94 PRO A N 1
ATOM 773 C CA . PRO A 1 94 ? 1.271 1.355 2.663 1.00 97.88 94 PRO A CA 1
ATOM 774 C C . PRO A 1 94 ? 0.678 2.037 3.906 1.00 97.88 94 PRO A C 1
ATOM 776 O O . PRO A 1 94 ? -0.541 2.104 4.041 1.00 97.88 94 PRO A O 1
ATOM 779 N N . ILE A 1 95 ? 1.519 2.563 4.804 1.00 97.00 95 ILE A N 1
ATOM 780 C CA . ILE A 1 95 ? 1.078 3.337 5.976 1.00 97.00 95 ILE A CA 1
ATOM 781 C C . ILE A 1 95 ? 0.484 4.669 5.515 1.00 97.00 95 ILE A C 1
ATOM 783 O O . ILE A 1 95 ? -0.579 5.054 5.994 1.00 97.00 95 ILE A O 1
ATOM 787 N N . GLY A 1 96 ? 1.111 5.321 4.533 1.00 95.94 96 GLY A N 1
ATOM 788 C CA . GLY A 1 96 ? 0.594 6.549 3.931 1.00 95.94 96 GLY A CA 1
ATOM 789 C C . GLY A 1 96 ? -0.795 6.381 3.319 1.00 95.94 96 GLY A C 1
ATOM 790 O O . GLY A 1 96 ? -1.667 7.200 3.578 1.00 95.94 96 GLY A O 1
ATOM 791 N N . ILE A 1 97 ? -1.047 5.277 2.605 1.00 96.50 97 ILE A N 1
ATOM 792 C CA . ILE A 1 97 ? -2.387 4.971 2.065 1.00 96.50 97 ILE A CA 1
ATOM 793 C C . ILE A 1 97 ? -3.435 4.874 3.182 1.00 96.50 97 ILE A C 1
ATOM 795 O O . ILE A 1 97 ? -4.554 5.359 3.029 1.00 96.50 97 ILE A O 1
ATOM 799 N N . VAL A 1 98 ? -3.090 4.257 4.313 1.00 97.00 98 VAL A N 1
ATOM 800 C CA . VAL A 1 98 ? -4.016 4.144 5.446 1.00 97.00 98 VAL A CA 1
ATOM 801 C C . VAL A 1 98 ? -4.248 5.489 6.131 1.00 97.00 98 VAL A C 1
ATOM 803 O O . VAL A 1 98 ? -5.368 5.751 6.563 1.00 97.00 98 VAL A O 1
ATOM 806 N N . ILE A 1 99 ? -3.232 6.348 6.218 1.00 95.06 99 ILE A N 1
ATOM 807 C CA . ILE A 1 99 ? -3.387 7.714 6.740 1.00 95.06 99 ILE A CA 1
ATOM 808 C C . ILE A 1 99 ? -4.332 8.510 5.843 1.00 95.06 99 ILE A C 1
ATOM 810 O O . ILE A 1 99 ? -5.323 9.032 6.349 1.00 95.06 99 ILE A O 1
ATOM 814 N N . GLU A 1 100 ? -4.121 8.480 4.523 1.00 93.94 100 GLU A N 1
ATOM 815 C CA . GLU A 1 100 ? -5.042 9.085 3.550 1.00 93.94 100 GLU A CA 1
ATOM 816 C C . GLU A 1 100 ? -6.479 8.566 3.753 1.00 93.94 100 GLU A C 1
ATOM 818 O O . GLU A 1 100 ? -7.434 9.336 3.707 1.00 93.94 100 GLU A O 1
ATOM 823 N N . ALA A 1 101 ? -6.659 7.273 4.048 1.00 94.00 101 ALA A N 1
ATOM 824 C CA . ALA A 1 101 ? -7.979 6.689 4.293 1.00 94.00 101 ALA A CA 1
ATOM 825 C C . ALA A 1 101 ? -8.632 7.107 5.626 1.00 94.00 101 ALA A C 1
ATOM 827 O O . ALA A 1 101 ? -9.860 7.240 5.723 1.00 94.00 101 ALA A O 1
ATOM 828 N N . LEU A 1 102 ? -7.825 7.292 6.670 1.00 93.56 102 LEU A N 1
ATOM 829 C CA . LEU A 1 102 ? -8.273 7.726 7.995 1.00 93.56 102 LEU A CA 1
ATOM 830 C C . LEU A 1 102 ? -8.585 9.226 8.043 1.00 93.56 102 LEU A C 1
ATOM 832 O O . LEU A 1 102 ? -9.459 9.639 8.810 1.00 93.56 102 LEU A O 1
ATOM 836 N N . GLU A 1 103 ? -7.882 10.024 7.244 1.00 91.81 103 GLU A N 1
ATOM 837 C CA . GLU A 1 103 ? -8.027 11.481 7.181 1.00 91.81 103 GLU A CA 1
ATOM 838 C C . GLU A 1 103 ? -8.960 11.934 6.048 1.00 91.81 103 GLU A C 1
ATOM 840 O O . GLU A 1 103 ? -9.524 13.020 6.128 1.00 91.81 103 GLU A O 1
ATOM 845 N N . GLU A 1 104 ? -9.188 11.081 5.042 1.00 90.75 104 GLU A N 1
ATOM 846 C CA . GLU A 1 104 ? -9.840 11.436 3.770 1.00 90.75 104 GLU A CA 1
ATOM 847 C C . GLU A 1 104 ? -9.178 12.645 3.083 1.00 90.75 104 GLU A C 1
ATOM 849 O O . GLU A 1 104 ? -9.827 13.432 2.386 1.00 90.75 104 GLU A O 1
ATOM 854 N N . GLU A 1 105 ? -7.858 12.758 3.228 1.00 88.56 105 GLU A N 1
ATOM 855 C CA . GLU A 1 105 ? -7.037 13.835 2.683 1.00 88.56 105 GLU A CA 1
ATOM 856 C C . GLU A 1 105 ? -5.784 13.280 1.993 1.00 88.56 105 GLU A C 1
ATOM 858 O O . GLU A 1 105 ? -5.285 12.211 2.339 1.00 88.56 105 GLU A O 1
ATOM 863 N N . GLN A 1 106 ? -5.283 14.012 0.996 1.00 82.56 106 GLN A N 1
ATOM 86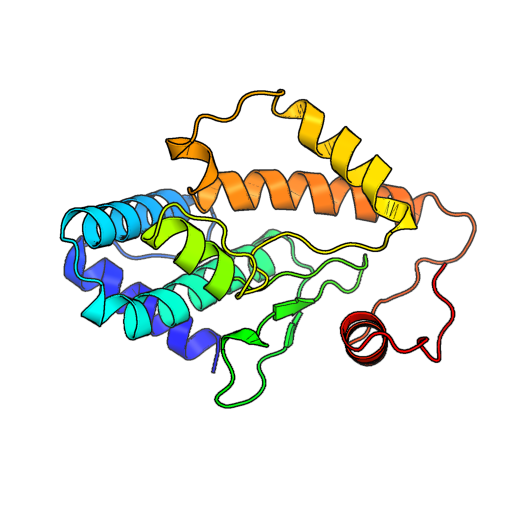4 C CA . GLN A 1 106 ? -4.011 13.733 0.333 1.00 82.56 106 GLN A CA 1
ATOM 865 C C . GLN A 1 106 ? -3.072 14.919 0.527 1.00 82.56 106 GLN A C 1
ATOM 867 O O . GLN A 1 106 ? -3.106 15.879 -0.244 1.00 82.56 106 GLN A O 1
ATOM 872 N N . ASP A 1 107 ? -2.233 14.858 1.555 1.00 79.19 107 ASP A N 1
ATOM 873 C CA . ASP A 1 107 ? -1.263 15.917 1.853 1.00 79.19 107 ASP A CA 1
ATOM 874 C C . ASP A 1 107 ? 0.106 15.683 1.178 1.00 79.19 107 ASP A C 1
ATOM 876 O O . ASP A 1 107 ? 0.940 16.585 1.108 1.00 79.19 107 ASP A O 1
ATOM 880 N N . GLY A 1 108 ? 0.332 14.474 0.649 1.00 79.38 108 GLY A N 1
ATOM 881 C CA . GLY A 1 108 ? 1.574 14.054 -0.001 1.00 79.38 108 GLY A CA 1
ATOM 882 C C . GLY A 1 108 ? 2.739 13.768 0.957 1.00 79.38 108 GLY A C 1
ATOM 883 O O . GLY A 1 108 ? 3.787 13.309 0.503 1.00 79.38 108 GLY A O 1
ATOM 884 N N . THR A 1 109 ? 2.570 13.964 2.266 1.00 85.62 109 THR A N 1
ATOM 885 C CA . THR A 1 109 ? 3.643 13.852 3.270 1.00 85.62 109 THR A CA 1
ATOM 886 C C . THR A 1 109 ? 4.126 12.413 3.435 1.00 85.62 109 THR A C 1
ATOM 888 O O . THR A 1 109 ? 5.310 12.158 3.659 1.00 85.62 109 THR A O 1
ATOM 891 N N . TRP A 1 110 ? 3.212 11.452 3.306 1.00 90.50 110 TRP A N 1
ATOM 892 C CA . TRP A 1 110 ? 3.482 10.048 3.610 1.00 90.50 110 TRP A CA 1
ATOM 893 C C . TRP A 1 110 ? 3.848 9.190 2.404 1.00 90.50 110 TRP A C 1
ATOM 895 O O . TRP A 1 110 ? 4.086 8.000 2.578 1.00 90.50 110 TRP A O 1
ATOM 905 N N . ASN A 1 111 ? 3.912 9.752 1.193 1.00 90.06 111 ASN A N 1
ATOM 906 C CA . ASN A 1 111 ? 4.183 8.996 -0.037 1.00 90.06 111 ASN A CA 1
ATOM 907 C C . ASN A 1 111 ? 3.206 7.816 -0.268 1.00 90.06 111 ASN A C 1
ATOM 909 O O . ASN A 1 111 ? 3.613 6.745 -0.728 1.00 90.06 111 ASN A O 1
ATOM 913 N N . GLY A 1 112 ? 1.918 7.995 0.056 1.00 91.31 112 GLY A N 1
ATOM 914 C CA . GLY A 1 112 ? 0.869 6.988 -0.170 1.00 91.31 112 GLY A CA 1
ATOM 915 C C . GLY A 1 112 ? 0.496 6.793 -1.647 1.00 91.31 112 GLY A C 1
ATOM 916 O O . GLY A 1 112 ? -0.044 5.758 -2.032 1.00 91.31 112 GLY A O 1
ATOM 917 N N . HIS A 1 113 ? 0.836 7.750 -2.511 1.00 91.81 113 HIS A N 1
ATOM 918 C CA . HIS A 1 113 ? 0.659 7.624 -3.957 1.00 91.81 113 HIS A CA 1
ATOM 919 C C . HIS A 1 113 ? 1.605 6.586 -4.575 1.00 91.81 113 HIS A C 1
ATOM 921 O O . HIS A 1 113 ? 2.766 6.475 -4.182 1.00 91.81 113 HIS A O 1
ATOM 927 N N . PHE A 1 114 ? 1.136 5.903 -5.622 1.00 94.94 114 PHE A N 1
ATOM 928 C CA . PHE A 1 114 ? 1.969 5.021 -6.436 1.00 94.94 114 PHE A CA 1
ATOM 929 C C . PHE A 1 114 ? 3.017 5.826 -7.210 1.00 94.94 114 PHE A C 1
ATOM 931 O O . PHE A 1 114 ? 2.684 6.645 -8.068 1.00 94.94 114 PHE A O 1
ATOM 938 N N . GLN A 1 115 ? 4.286 5.583 -6.896 1.00 95.44 115 GLN A N 1
ATOM 939 C CA . GLN A 1 115 ? 5.436 6.204 -7.537 1.00 95.44 115 GLN A CA 1
ATOM 940 C C . GLN A 1 115 ? 5.989 5.275 -8.610 1.00 95.44 115 GLN A C 1
ATOM 942 O O . GLN A 1 115 ? 6.205 4.090 -8.362 1.00 95.44 115 GLN A O 1
ATOM 947 N N . VAL A 1 116 ? 6.232 5.830 -9.793 1.00 95.44 116 VAL A N 1
ATOM 948 C CA . VAL A 1 116 ? 6.785 5.135 -10.962 1.00 95.44 116 VAL A CA 1
ATOM 949 C C . VAL A 1 116 ? 7.835 6.017 -11.629 1.00 95.44 116 VAL A C 1
ATOM 951 O O . VAL A 1 116 ? 7.931 7.209 -11.325 1.00 95.44 116 VAL A O 1
ATOM 954 N N . LEU A 1 117 ? 8.604 5.461 -12.564 1.00 92.94 117 LEU A N 1
ATOM 955 C CA . LEU A 1 117 ? 9.510 6.263 -13.387 1.00 92.94 117 LEU A CA 1
ATOM 956 C C . LEU A 1 117 ? 8.733 7.257 -14.253 1.00 92.94 117 LEU A C 1
ATOM 958 O O . LEU A 1 117 ? 7.638 6.967 -14.737 1.00 92.94 117 LEU A O 1
ATOM 962 N N . ASP A 1 118 ? 9.346 8.409 -14.528 1.00 91.50 118 ASP A N 1
ATOM 963 C CA . ASP A 1 118 ? 8.741 9.445 -15.372 1.00 91.50 118 ASP A CA 1
ATOM 964 C C . ASP A 1 118 ? 8.372 8.925 -16.767 1.00 91.50 118 ASP A C 1
ATOM 966 O O . ASP A 1 118 ? 7.316 9.270 -17.296 1.00 91.50 118 ASP A O 1
ATOM 970 N N . ALA A 1 119 ? 9.199 8.035 -17.325 1.00 90.25 119 ALA A N 1
ATOM 971 C CA . ALA A 1 119 ? 8.959 7.397 -18.618 1.00 90.25 119 ALA A CA 1
ATOM 972 C C . ALA A 1 119 ? 7.688 6.525 -18.646 1.00 90.25 119 ALA A C 1
ATOM 974 O O . ALA A 1 119 ? 7.099 6.345 -19.710 1.00 90.25 119 ALA A O 1
ATOM 975 N N . ASP A 1 120 ? 7.240 6.020 -17.493 1.00 93.69 120 ASP A N 1
ATOM 976 C CA . ASP A 1 120 ? 6.087 5.124 -17.386 1.00 93.69 120 ASP A CA 1
ATOM 977 C C . ASP A 1 120 ? 4.801 5.849 -16.932 1.00 93.69 120 ASP A C 1
ATOM 979 O O . ASP A 1 120 ? 3.722 5.252 -16.916 1.00 93.69 120 ASP A O 1
ATOM 983 N N . ARG A 1 121 ? 4.855 7.154 -16.615 1.00 93.81 121 ARG A N 1
ATOM 984 C CA . ARG A 1 121 ? 3.684 7.918 -16.131 1.00 93.81 121 ARG A CA 1
ATOM 985 C C . ARG A 1 121 ? 2.505 7.915 -17.105 1.00 93.81 121 ARG A C 1
ATOM 987 O O . ARG A 1 121 ? 1.360 7.790 -16.675 1.00 93.81 121 ARG A O 1
ATOM 994 N N . GLU A 1 122 ? 2.760 8.053 -18.406 1.00 94.19 122 GLU A N 1
ATOM 995 C CA . GLU A 1 122 ? 1.700 8.045 -19.430 1.00 94.19 122 GLU A CA 1
ATOM 996 C C . GLU A 1 122 ? 1.046 6.666 -19.573 1.00 94.19 122 GLU A C 1
ATOM 998 O O . GLU A 1 122 ? -0.174 6.557 -19.733 1.00 94.19 122 GLU A O 1
ATOM 1003 N N . LEU A 1 123 ? 1.847 5.604 -19.452 1.00 93.38 123 LEU A N 1
ATOM 1004 C CA . LEU A 1 123 ? 1.358 4.229 -19.440 1.00 93.38 123 LEU A CA 1
ATOM 1005 C C . LEU A 1 123 ? 0.427 4.005 -18.243 1.00 93.38 123 LEU A C 1
ATOM 1007 O O . LEU A 1 123 ? -0.685 3.510 -18.417 1.00 93.38 123 LEU A O 1
ATOM 1011 N N . VAL A 1 124 ? 0.851 4.426 -17.049 1.00 93.69 124 VAL A N 1
ATOM 1012 C CA . VAL A 1 124 ? 0.050 4.330 -15.820 1.00 93.69 124 VAL A CA 1
ATOM 1013 C C . VAL A 1 124 ? -1.241 5.135 -15.930 1.00 93.69 124 VAL A C 1
ATOM 1015 O O . VAL A 1 124 ? -2.309 4.615 -15.616 1.00 93.69 124 VAL A O 1
ATOM 1018 N N . ARG A 1 125 ? -1.184 6.374 -16.436 1.00 92.19 125 ARG A N 1
ATOM 1019 C CA . ARG A 1 125 ? -2.388 7.198 -16.630 1.00 92.19 125 ARG A CA 1
ATOM 1020 C C . ARG A 1 125 ? -3.393 6.509 -17.553 1.00 92.19 125 ARG A C 1
ATOM 1022 O O . ARG A 1 125 ? -4.580 6.474 -17.246 1.00 92.19 125 ARG A O 1
ATOM 1029 N N . THR A 1 126 ? -2.910 5.927 -18.649 1.00 91.81 126 THR A N 1
ATOM 1030 C CA . THR A 1 126 ? -3.746 5.173 -19.594 1.00 91.81 126 THR A CA 1
ATOM 1031 C C . THR A 1 126 ? -4.346 3.928 -18.941 1.00 91.81 126 THR A C 1
ATOM 1033 O O . THR A 1 126 ? -5.520 3.632 -19.145 1.00 91.81 126 THR A O 1
ATOM 1036 N N . ALA A 1 127 ? -3.562 3.210 -18.133 1.00 90.06 127 ALA A N 1
ATOM 1037 C CA . ALA A 1 127 ? -4.011 2.008 -17.440 1.00 90.06 127 ALA A CA 1
ATOM 1038 C C . ALA A 1 127 ? -5.132 2.301 -16.431 1.00 90.06 127 ALA A C 1
ATOM 1040 O O . ALA A 1 127 ? -6.109 1.558 -16.372 1.00 90.06 127 ALA A O 1
ATOM 1041 N N . VAL A 1 128 ? -5.014 3.394 -15.672 1.00 89.06 128 VAL A N 1
ATOM 1042 C CA . VAL A 1 128 ? -6.000 3.775 -14.648 1.00 89.06 128 VAL A CA 1
ATOM 1043 C C . VAL A 1 128 ? -7.258 4.399 -15.260 1.00 89.06 128 VAL A C 1
ATOM 1045 O O . VAL A 1 128 ? -8.339 4.245 -14.698 1.00 89.06 128 VAL A O 1
ATOM 1048 N N . ALA A 1 129 ? -7.169 5.014 -16.446 1.00 87.00 129 ALA A N 1
ATOM 1049 C CA . ALA A 1 129 ? -8.333 5.561 -17.155 1.00 87.00 129 ALA A CA 1
ATOM 1050 C C . ALA A 1 129 ? -9.433 4.513 -17.436 1.00 87.00 129 ALA A C 1
ATOM 1052 O O . ALA A 1 129 ? -10.598 4.872 -17.605 1.00 87.00 129 ALA A O 1
ATOM 1053 N N . ALA A 1 130 ? -9.097 3.216 -17.432 1.00 77.81 130 ALA A N 1
ATOM 1054 C CA . ALA A 1 130 ? -10.065 2.124 -17.554 1.00 77.81 130 ALA A CA 1
ATOM 1055 C C . ALA A 1 130 ? -11.102 2.081 -16.410 1.00 77.81 130 ALA A C 1
ATOM 1057 O O . ALA A 1 130 ? -12.218 1.614 -16.627 1.00 77.81 130 ALA A O 1
ATOM 1058 N N . TYR A 1 131 ? -10.767 2.605 -15.225 1.00 77.12 131 TYR A N 1
ATOM 1059 C CA . TYR A 1 131 ? -11.682 2.716 -14.080 1.00 77.12 131 TYR A CA 1
ATOM 1060 C C . TYR A 1 131 ? -12.598 3.954 -14.149 1.00 77.12 131 TYR A C 1
ATOM 1062 O O . TYR A 1 131 ? -13.466 4.142 -13.296 1.00 77.12 131 TYR A O 1
ATOM 1070 N N . GLY A 1 132 ? -12.451 4.770 -15.198 1.00 72.00 132 GLY A N 1
ATOM 1071 C CA . GLY A 1 132 ? -13.251 5.961 -15.456 1.00 72.00 132 GLY A CA 1
ATOM 1072 C C . GLY A 1 132 ? -12.722 7.227 -14.779 1.00 72.00 132 GLY A C 1
ATOM 1073 O O . GLY A 1 132 ? -11.994 7.193 -13.792 1.00 72.00 132 GLY A O 1
ATOM 1074 N N . ASP A 1 133 ? -13.139 8.379 -15.307 1.00 68.75 133 ASP A N 1
ATOM 1075 C CA . ASP A 1 133 ? -12.648 9.699 -14.877 1.00 68.75 133 ASP A CA 1
ATOM 1076 C C . ASP A 1 133 ? -13.202 10.161 -13.515 1.00 68.75 133 ASP A C 1
ATOM 1078 O O . ASP A 1 133 ? -12.844 11.231 -13.020 1.00 68.75 133 ASP A O 1
ATOM 1082 N N . LYS A 1 134 ? -14.135 9.404 -12.923 1.00 66.12 134 LYS A N 1
ATOM 1083 C CA . LYS A 1 134 ? -14.848 9.779 -11.695 1.00 66.12 134 LYS A CA 1
ATOM 1084 C C . LYS A 1 134 ? -14.967 8.592 -10.748 1.00 66.12 134 LYS A C 1
ATOM 1086 O O . LYS A 1 134 ? -15.969 7.882 -10.761 1.00 66.12 134 LYS A O 1
ATOM 1091 N N . VAL A 1 135 ? -13.973 8.433 -9.882 1.00 73.38 135 VAL A N 1
ATOM 1092 C CA . VAL A 1 135 ? -14.100 7.615 -8.672 1.00 73.38 135 VAL A CA 1
ATOM 1093 C C . VAL A 1 135 ? -14.817 8.457 -7.618 1.00 73.38 135 VAL A C 1
ATOM 1095 O O . VAL A 1 135 ? -14.529 9.648 -7.465 1.00 73.38 135 VAL A O 1
ATOM 1098 N N . ARG A 1 136 ? -15.793 7.882 -6.910 1.00 79.75 136 ARG A N 1
ATOM 1099 C CA . ARG A 1 136 ? -16.421 8.589 -5.788 1.00 79.75 136 ARG A CA 1
ATOM 1100 C C . ARG A 1 136 ? -15.366 8.817 -4.710 1.00 79.75 136 ARG A C 1
ATOM 1102 O O . ARG A 1 136 ? -14.567 7.924 -4.448 1.00 79.75 136 ARG A O 1
ATOM 1109 N N . ALA A 1 137 ? -15.392 9.972 -4.047 1.00 73.31 137 ALA A N 1
ATOM 1110 C CA . ALA A 1 137 ? -14.428 10.271 -2.984 1.00 73.31 137 ALA A CA 1
ATOM 1111 C C . ALA A 1 137 ? -14.395 9.173 -1.898 1.00 73.31 137 ALA A C 1
ATOM 1113 O O . ALA A 1 137 ? -13.330 8.809 -1.420 1.00 73.31 137 ALA A O 1
ATOM 1114 N N . GLU A 1 138 ? -15.552 8.578 -1.587 1.00 74.75 138 GLU A N 1
ATOM 1115 C CA . GLU A 1 138 ? -15.686 7.469 -0.630 1.00 74.75 138 GLU A CA 1
ATOM 1116 C C . GLU A 1 138 ? -15.018 6.157 -1.076 1.00 74.75 138 GLU A C 1
ATOM 1118 O O . GLU A 1 138 ? -14.582 5.379 -0.230 1.00 74.75 138 GLU A O 1
ATOM 1123 N N . ASP A 1 139 ? -14.932 5.902 -2.384 1.00 84.81 139 ASP A N 1
ATOM 1124 C CA . ASP A 1 139 ? -14.312 4.696 -2.944 1.00 84.81 139 ASP A CA 1
ATOM 1125 C C . ASP A 1 139 ? -12.800 4.887 -3.108 1.00 84.81 139 ASP A C 1
ATOM 1127 O O . ASP A 1 139 ? -12.025 3.950 -2.944 1.00 84.81 139 ASP A O 1
ATOM 1131 N N . PHE A 1 140 ? -12.365 6.124 -3.354 1.00 84.19 140 PHE A N 1
ATOM 1132 C CA . PHE A 1 140 ? -10.963 6.486 -3.549 1.00 84.19 140 PHE A CA 1
ATOM 1133 C C . PHE A 1 140 ? -10.059 6.145 -2.348 1.00 84.19 140 PHE A C 1
ATOM 1135 O O . PHE A 1 140 ? -8.875 5.833 -2.513 1.00 84.19 140 PHE A O 1
ATOM 1142 N N . TYR A 1 141 ? -10.618 6.192 -1.140 1.00 91.62 141 TYR A N 1
ATOM 1143 C CA . TYR A 1 141 ? -9.912 5.922 0.113 1.00 91.62 141 TYR A CA 1
ATOM 1144 C C . TYR A 1 141 ? -10.032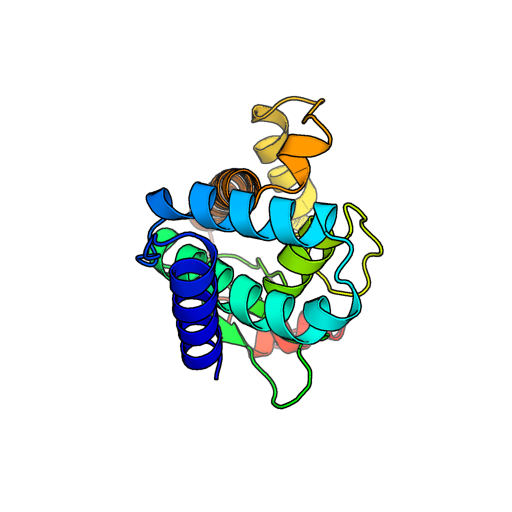 4.472 0.600 1.00 91.62 141 TYR A C 1
ATOM 1146 O O . TYR A 1 141 ? -9.479 4.134 1.644 1.00 91.62 141 TYR A O 1
ATOM 1154 N N . ARG A 1 142 ? -10.727 3.598 -0.135 1.00 94.88 142 ARG A N 1
ATOM 1155 C CA . ARG A 1 142 ? -10.830 2.179 0.225 1.00 94.88 142 ARG A CA 1
ATOM 1156 C C . ARG A 1 142 ? -9.573 1.431 -0.185 1.00 94.88 142 ARG A C 1
ATOM 1158 O O . ARG A 1 142 ? -9.150 1.491 -1.339 1.00 94.88 142 ARG A O 1
ATOM 1165 N N . LEU A 1 143 ? -9.014 0.664 0.740 1.00 97.06 143 LEU A N 1
ATOM 1166 C CA . LEU A 1 143 ? -7.877 -0.218 0.508 1.00 97.06 143 LEU A CA 1
ATOM 1167 C C . LEU A 1 143 ? -8.189 -1.266 -0.557 1.00 97.06 143 LEU A C 1
ATOM 1169 O O . LEU A 1 143 ? -7.319 -1.576 -1.366 1.00 97.06 143 LEU A O 1
ATOM 1173 N N . THR A 1 144 ? -9.433 -1.755 -0.599 1.00 95.81 144 THR A N 1
ATOM 1174 C CA . THR A 1 144 ? -9.897 -2.666 -1.656 1.00 95.81 144 THR A CA 1
ATOM 1175 C C . THR A 1 144 ? -9.711 -2.040 -3.043 1.00 95.81 144 THR A C 1
ATOM 1177 O O . THR A 1 144 ? -9.050 -2.615 -3.900 1.00 95.81 144 THR A O 1
ATOM 1180 N N . VAL A 1 145 ? -10.179 -0.802 -3.236 1.00 93.69 145 VAL A N 1
ATOM 1181 C CA . VAL A 1 145 ? -10.052 -0.076 -4.514 1.00 93.69 145 VAL A CA 1
ATOM 1182 C C . VAL A 1 145 ? -8.591 0.265 -4.818 1.00 93.69 145 VAL A C 1
ATOM 1184 O O . VAL A 1 145 ? -8.143 0.181 -5.961 1.00 93.69 145 VAL A O 1
ATOM 1187 N N . ARG A 1 146 ? -7.801 0.620 -3.797 1.00 94.69 146 ARG A N 1
ATOM 1188 C CA . ARG A 1 146 ? -6.361 0.866 -3.965 1.00 94.69 146 ARG A CA 1
ATOM 1189 C C . ARG A 1 146 ? -5.619 -0.381 -4.445 1.00 94.69 146 ARG A C 1
ATOM 1191 O O . ARG A 1 146 ? -4.713 -0.233 -5.263 1.00 94.69 146 ARG A O 1
ATOM 1198 N N . LEU A 1 147 ? -5.998 -1.576 -3.984 1.00 96.69 147 LEU A N 1
ATOM 1199 C CA . LEU A 1 147 ? -5.430 -2.832 -4.476 1.00 96.69 147 LEU A CA 1
ATOM 1200 C C . LEU A 1 147 ? -5.793 -3.077 -5.951 1.00 96.69 147 LEU A C 1
ATOM 1202 O O . LEU A 1 147 ? -4.893 -3.335 -6.742 1.00 96.69 147 LEU A O 1
ATOM 1206 N N . GLU A 1 148 ? -7.057 -2.907 -6.345 1.00 94.19 148 GLU A N 1
ATOM 1207 C CA . GLU A 1 148 ? -7.502 -3.080 -7.745 1.00 94.19 148 GLU A CA 1
ATOM 1208 C C . GLU A 1 148 ? -6.761 -2.140 -8.718 1.00 94.19 148 GLU A C 1
ATOM 1210 O O . GLU A 1 148 ? -6.348 -2.519 -9.821 1.00 94.19 148 GLU A O 1
ATOM 1215 N N . ILE A 1 149 ? -6.549 -0.885 -8.304 1.00 93.56 149 ILE A N 1
ATOM 1216 C CA . ILE A 1 149 ? -5.769 0.084 -9.085 1.00 93.56 149 ILE A CA 1
ATOM 1217 C C . ILE A 1 149 ? -4.306 -0.363 -9.170 1.00 93.56 149 ILE A C 1
ATOM 1219 O O . ILE A 1 149 ? -3.711 -0.319 -10.249 1.00 93.56 149 ILE A O 1
ATOM 1223 N N . LEU A 1 150 ? -3.724 -0.803 -8.053 1.00 95.75 150 LEU A N 1
ATOM 1224 C CA . LEU A 1 150 ? -2.348 -1.287 -8.008 1.00 95.75 150 LEU A CA 1
ATOM 1225 C C . LEU A 1 150 ? -2.132 -2.490 -8.934 1.00 95.75 150 LEU A C 1
ATOM 1227 O O . LEU A 1 150 ? -1.146 -2.511 -9.667 1.00 95.75 150 LEU A O 1
ATOM 1231 N N . GLU A 1 151 ? -3.051 -3.456 -8.944 1.00 95.44 151 GLU A N 1
ATOM 1232 C CA . GLU A 1 151 ? -3.015 -4.626 -9.831 1.00 95.44 151 GLU A CA 1
ATOM 1233 C C . GLU A 1 151 ? -2.953 -4.207 -11.303 1.00 95.44 151 GLU A C 1
ATOM 1235 O O . GLU A 1 151 ? -2.106 -4.684 -12.063 1.00 95.44 151 GLU A O 1
ATOM 1240 N N . GLN A 1 152 ? -3.802 -3.258 -11.700 1.00 95.12 152 GLN A N 1
ATOM 1241 C CA . GLN A 1 152 ? -3.845 -2.755 -13.070 1.00 95.12 152 GLN A CA 1
ATOM 1242 C C . GLN A 1 152 ? -2.567 -1.993 -13.455 1.00 95.12 152 GLN A C 1
ATOM 1244 O O . GLN A 1 152 ? -2.074 -2.130 -14.584 1.00 95.12 152 GLN A O 1
ATOM 1249 N N . ILE A 1 153 ? -2.019 -1.198 -12.530 1.00 95.81 153 ILE A N 1
ATOM 1250 C CA . ILE A 1 153 ? -0.746 -0.488 -12.711 1.00 95.81 153 ILE A CA 1
ATOM 1251 C C . ILE A 1 153 ? 0.389 -1.495 -12.886 1.00 95.81 153 ILE A C 1
ATOM 1253 O O . ILE A 1 153 ? 1.103 -1.441 -13.889 1.00 95.81 153 ILE A O 1
ATOM 1257 N N . TYR A 1 154 ? 0.518 -2.440 -11.954 1.00 96.00 154 TYR A N 1
ATOM 1258 C CA . TYR A 1 154 ? 1.560 -3.459 -11.968 1.00 96.00 154 TYR A CA 1
ATOM 1259 C C . TYR A 1 154 ? 1.499 -4.299 -13.250 1.00 96.00 154 TYR A C 1
ATOM 1261 O O . TYR A 1 154 ? 2.493 -4.399 -13.967 1.00 96.00 154 TYR A O 1
ATOM 1269 N N . ALA A 1 155 ? 0.321 -4.811 -13.619 1.00 94.56 155 ALA A N 1
ATOM 1270 C CA . ALA A 1 155 ? 0.145 -5.610 -14.832 1.00 94.56 155 ALA A CA 1
ATOM 1271 C C . ALA A 1 155 ? 0.506 -4.838 -16.115 1.00 94.56 155 ALA A C 1
ATOM 1273 O O . ALA A 1 155 ? 1.013 -5.421 -17.080 1.00 94.56 155 ALA A O 1
ATOM 1274 N N . SER A 1 156 ? 0.256 -3.526 -16.147 1.00 94.38 156 SER A N 1
ATOM 1275 C CA . SER A 1 156 ? 0.602 -2.670 -17.288 1.00 94.38 156 SER A CA 1
ATOM 1276 C C . SER A 1 156 ? 2.109 -2.430 -17.383 1.00 94.38 156 SER A C 1
ATOM 1278 O O . SER A 1 156 ? 2.683 -2.551 -18.470 1.00 94.38 156 SER A O 1
ATOM 1280 N N . LEU A 1 157 ? 2.755 -2.141 -16.251 1.00 93.94 157 LEU A N 1
ATOM 1281 C CA . LEU A 1 157 ? 4.204 -1.954 -16.162 1.00 93.94 157 LEU A CA 1
ATOM 1282 C C . LEU A 1 157 ? 4.955 -3.244 -16.501 1.00 93.94 157 LEU A C 1
ATOM 1284 O O . LEU A 1 157 ? 5.861 -3.225 -17.332 1.00 93.94 157 LEU A O 1
ATOM 1288 N N . GLU A 1 158 ? 4.538 -4.374 -15.933 1.00 91.62 158 GLU A N 1
ATOM 1289 C CA . GLU A 1 158 ? 5.144 -5.680 -16.190 1.00 91.62 158 GLU A CA 1
ATOM 1290 C C . GLU A 1 158 ? 5.037 -6.057 -17.676 1.00 91.62 158 GLU A C 1
ATOM 1292 O O . GLU A 1 158 ? 6.015 -6.480 -18.301 1.00 91.62 158 GLU A O 1
ATOM 1297 N N . ARG A 1 159 ? 3.863 -5.851 -18.288 1.00 90.75 159 ARG A N 1
ATOM 1298 C CA . ARG A 1 159 ? 3.660 -6.098 -19.723 1.00 90.75 159 ARG A CA 1
ATOM 1299 C C . ARG A 1 159 ? 4.558 -5.215 -20.585 1.00 90.75 159 ARG A C 1
ATOM 1301 O O . ARG A 1 159 ? 5.116 -5.701 -21.568 1.00 90.75 159 ARG A O 1
ATOM 1308 N N . SER A 1 160 ? 4.703 -3.941 -20.221 1.00 88.56 160 SER A N 1
ATOM 1309 C CA . SER A 1 160 ? 5.608 -3.008 -20.900 1.00 88.56 160 SER A CA 1
ATOM 1310 C C . SER A 1 160 ? 7.060 -3.472 -20.789 1.00 88.56 160 SER A C 1
ATOM 1312 O O . SER A 1 160 ? 7.737 -3.590 -21.808 1.00 88.56 160 SER A O 1
ATOM 1314 N N . ALA A 1 161 ? 7.515 -3.834 -19.585 1.00 84.88 161 ALA A N 1
ATOM 1315 C CA . ALA A 1 161 ? 8.872 -4.316 -19.338 1.00 84.88 161 ALA A CA 1
ATOM 1316 C C . ALA A 1 161 ? 9.201 -5.578 -20.154 1.00 84.88 161 ALA A C 1
ATOM 1318 O O . ALA A 1 161 ? 10.246 -5.633 -20.801 1.00 84.88 161 ALA A O 1
ATOM 1319 N N . ARG A 1 162 ? 8.282 -6.555 -20.208 1.00 82.12 162 ARG A N 1
ATOM 1320 C CA . ARG A 1 162 ? 8.436 -7.781 -21.017 1.00 82.12 162 ARG A CA 1
ATOM 1321 C C . ARG A 1 162 ? 8.419 -7.528 -22.528 1.00 82.12 162 ARG A C 1
ATOM 1323 O O . ARG A 1 162 ? 8.986 -8.314 -23.279 1.00 82.12 162 ARG A O 1
ATOM 1330 N N . GLY A 1 163 ? 7.747 -6.468 -22.980 1.00 78.12 163 GLY A N 1
ATOM 1331 C CA . GLY A 1 163 ? 7.665 -6.090 -24.393 1.00 78.12 163 GLY A CA 1
ATOM 1332 C C . GLY A 1 163 ? 8.903 -5.362 -24.927 1.00 78.12 163 GLY A C 1
ATOM 1333 O O . GLY A 1 163 ? 9.035 -5.195 -26.141 1.00 78.12 163 GLY A O 1
ATOM 1334 N N . ARG A 1 164 ? 9.817 -4.915 -24.054 1.00 76.88 164 ARG A N 1
ATOM 1335 C CA . ARG A 1 164 ? 11.059 -4.246 -24.466 1.00 76.88 164 ARG A CA 1
ATOM 1336 C C . ARG A 1 164 ? 12.048 -5.274 -25.034 1.00 76.88 164 ARG A C 1
ATOM 1338 O O . ARG A 1 164 ? 12.167 -6.389 -24.549 1.00 76.88 164 ARG A O 1
ATOM 1345 N N . ALA A 1 165 ? 12.797 -4.882 -26.068 1.00 55.28 165 ALA A N 1
ATOM 1346 C CA . ALA A 1 165 ? 13.769 -5.756 -26.745 1.00 55.28 165 ALA A CA 1
ATOM 1347 C C . ALA A 1 165 ? 15.010 -6.101 -25.892 1.00 55.28 165 ALA A C 1
ATOM 1349 O O . ALA A 1 165 ? 15.793 -6.977 -26.258 1.00 55.28 165 ALA A O 1
ATOM 1350 N N . LYS A 1 166 ? 15.216 -5.393 -24.777 1.00 65.62 166 LYS A N 1
ATOM 1351 C CA . LYS A 1 166 ? 16.263 -5.682 -23.793 1.00 65.62 166 LYS A CA 1
ATOM 1352 C C . LYS A 1 166 ? 15.720 -6.636 -22.724 1.00 65.62 166 LYS A C 1
ATOM 1354 O O . LYS A 1 166 ? 14.530 -6.568 -22.429 1.00 65.62 166 LYS A O 1
ATOM 1359 N N . PRO A 1 167 ? 16.571 -7.475 -22.107 1.00 63.66 167 PRO A N 1
ATOM 1360 C CA . PRO A 1 167 ? 16.158 -8.267 -20.955 1.00 63.66 167 PRO A CA 1
ATOM 1361 C C . PRO A 1 167 ? 15.572 -7.360 -19.868 1.00 63.66 167 PRO A C 1
ATOM 1363 O O . PRO A 1 167 ? 16.087 -6.262 -19.634 1.00 63.66 167 PRO A O 1
ATOM 1366 N N . ALA A 1 168 ? 14.493 -7.828 -19.235 1.00 68.50 168 ALA A N 1
ATOM 1367 C CA . ALA A 1 168 ? 13.859 -7.136 -18.122 1.00 68.50 168 ALA A CA 1
ATOM 1368 C C . ALA A 1 168 ? 14.920 -6.817 -17.056 1.00 68.50 168 ALA A C 1
ATOM 1370 O O . ALA A 1 168 ? 15.643 -7.702 -16.597 1.00 68.50 168 ALA A O 1
ATOM 1371 N N . GLN A 1 169 ? 15.047 -5.532 -16.727 1.00 79.56 169 GLN A N 1
ATOM 1372 C CA . GLN A 1 169 ? 15.908 -5.077 -15.647 1.00 79.56 169 GLN A CA 1
ATOM 1373 C C . GLN A 1 169 ? 15.191 -5.348 -14.333 1.00 79.56 169 GLN A C 1
ATOM 1375 O O . GLN A 1 169 ? 14.065 -4.898 -14.151 1.00 79.56 169 GLN A O 1
ATOM 1380 N N . GLU A 1 170 ? 15.859 -6.055 -13.430 1.00 86.56 170 GLU A N 1
ATOM 1381 C CA . GLU A 1 170 ? 15.398 -6.178 -12.055 1.00 86.56 170 GLU A CA 1
ATOM 1382 C C . GLU A 1 170 ? 15.726 -4.890 -11.286 1.00 86.56 170 GLU A C 1
ATOM 1384 O O . GLU A 1 170 ? 16.829 -4.339 -11.403 1.00 86.56 170 GLU A O 1
ATOM 1389 N N . PHE A 1 171 ? 14.761 -4.400 -10.513 1.00 91.25 171 PHE A N 1
ATOM 1390 C CA . PHE A 1 171 ? 14.898 -3.216 -9.674 1.00 91.25 171 PHE A CA 1
ATOM 1391 C C . PHE A 1 171 ? 15.219 -3.633 -8.242 1.00 91.25 171 PHE A C 1
ATOM 1393 O O . PHE A 1 171 ? 14.339 -3.992 -7.462 1.00 91.25 171 PHE A O 1
ATOM 1400 N N . ASP A 1 172 ? 16.503 -3.593 -7.896 1.00 92.88 172 ASP A N 1
ATOM 1401 C CA . ASP A 1 172 ? 16.946 -3.822 -6.528 1.00 92.88 172 ASP A CA 1
ATOM 1402 C C . ASP A 1 172 ? 16.819 -2.562 -5.656 1.00 92.88 172 ASP A C 1
ATOM 1404 O O . ASP A 1 172 ? 16.590 -1.441 -6.123 1.00 92.88 172 ASP A O 1
ATOM 1408 N N . HIS A 1 173 ? 17.017 -2.748 -4.353 1.00 93.38 173 HIS A N 1
ATOM 1409 C CA . HIS A 1 173 ? 16.951 -1.660 -3.385 1.00 93.38 173 HIS A CA 1
ATOM 1410 C C . HIS A 1 173 ? 17.951 -0.524 -3.676 1.00 93.38 173 HIS A C 1
ATOM 1412 O O . HIS A 1 173 ? 17.659 0.634 -3.394 1.00 93.38 173 HIS A O 1
ATOM 1418 N N . ALA A 1 174 ? 19.124 -0.816 -4.250 1.00 92.56 174 ALA A N 1
ATOM 1419 C CA . ALA A 1 174 ? 20.119 0.215 -4.541 1.00 92.56 174 ALA A CA 1
ATOM 1420 C C . ALA A 1 174 ? 19.644 1.162 -5.655 1.00 92.56 174 ALA A C 1
ATOM 1422 O O . ALA A 1 174 ? 19.955 2.356 -5.623 1.00 92.56 174 ALA A O 1
ATOM 1423 N N . ILE A 1 175 ? 18.873 0.650 -6.620 1.00 93.56 175 ILE A N 1
ATOM 1424 C CA . ILE A 1 175 ? 18.211 1.477 -7.631 1.00 93.56 175 ILE A CA 1
ATOM 1425 C C . ILE A 1 175 ? 17.134 2.352 -6.981 1.00 93.56 175 ILE A C 1
ATOM 1427 O O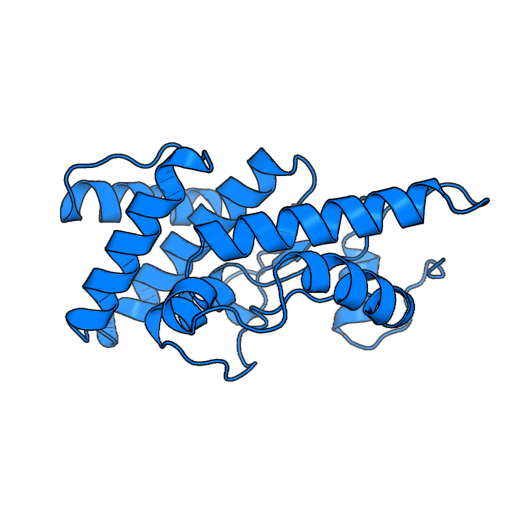 . ILE A 1 175 ? 17.124 3.560 -7.226 1.00 93.56 175 ILE A O 1
ATOM 1431 N N . TYR A 1 176 ? 16.276 1.785 -6.125 1.00 94.44 176 TYR A N 1
ATOM 1432 C CA . TYR A 1 176 ? 15.258 2.559 -5.402 1.00 94.44 176 TYR A CA 1
ATOM 1433 C C . TYR A 1 176 ? 15.874 3.658 -4.538 1.00 94.44 176 TYR A C 1
ATOM 1435 O O . TYR A 1 176 ? 15.487 4.815 -4.662 1.00 94.44 176 TYR A O 1
ATOM 1443 N N . ASP A 1 177 ? 16.865 3.328 -3.711 1.00 93.75 177 ASP A N 1
ATOM 1444 C CA . ASP A 1 177 ? 17.555 4.292 -2.852 1.00 93.75 177 ASP A CA 1
ATOM 1445 C C . ASP A 1 177 ? 18.165 5.449 -3.660 1.00 93.75 177 ASP A C 1
ATOM 1447 O O . ASP A 1 177 ? 18.026 6.616 -3.282 1.00 93.75 177 ASP A O 1
ATOM 1451 N N . ALA A 1 178 ? 18.790 5.149 -4.804 1.00 93.25 178 ALA A N 1
ATOM 1452 C CA . ALA A 1 178 ? 19.323 6.177 -5.686 1.00 93.25 178 ALA A CA 1
ATOM 1453 C C . ALA A 1 178 ? 18.212 7.081 -6.238 1.00 93.25 178 ALA A C 1
ATOM 1455 O O . ALA A 1 178 ? 18.272 8.294 -6.036 1.00 93.25 178 ALA A O 1
ATOM 1456 N N . VAL A 1 179 ? 17.190 6.505 -6.878 1.00 92.38 179 VAL A N 1
ATOM 1457 C CA . VAL A 1 179 ? 16.124 7.265 -7.552 1.00 92.38 179 VAL A CA 1
ATOM 1458 C C . VAL A 1 179 ? 15.294 8.078 -6.556 1.00 92.38 179 VAL A C 1
ATOM 1460 O O . VAL A 1 179 ? 15.094 9.271 -6.773 1.00 92.38 179 VAL A O 1
ATOM 1463 N N . VAL A 1 180 ? 14.876 7.481 -5.435 1.00 90.62 180 VAL A N 1
ATOM 1464 C CA . VAL A 1 180 ? 14.096 8.159 -4.380 1.00 90.62 180 VAL A CA 1
ATOM 1465 C C . VAL A 1 180 ? 14.888 9.310 -3.757 1.00 90.62 180 VAL A C 1
ATOM 1467 O O . VAL A 1 180 ? 14.321 10.352 -3.442 1.00 90.62 180 VAL A O 1
ATOM 1470 N N . SER A 1 181 ? 16.211 9.170 -3.642 1.00 89.75 181 SER A N 1
ATOM 1471 C CA . SER A 1 181 ? 17.086 10.241 -3.152 1.00 89.75 181 SER A CA 1
ATOM 1472 C C . SER A 1 181 ? 17.470 11.280 -4.220 1.00 89.75 181 SER A C 1
ATOM 1474 O O . SER A 1 181 ? 18.336 12.119 -3.963 1.00 89.75 181 SER A O 1
ATOM 1476 N N . GLY A 1 182 ? 16.920 11.202 -5.438 1.00 88.75 182 GLY A N 1
ATOM 1477 C 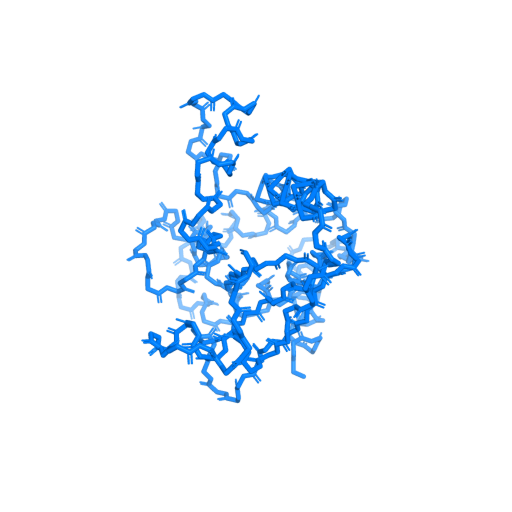CA . GLY A 1 182 ? 17.271 12.093 -6.552 1.00 88.75 182 GLY A CA 1
ATOM 1478 C C . GLY A 1 182 ? 18.686 11.889 -7.109 1.00 88.75 182 GLY A C 1
ATOM 1479 O O . GLY A 1 182 ? 19.231 12.771 -7.773 1.00 88.75 182 GLY A O 1
ATOM 1480 N N . ARG A 1 183 ? 19.314 10.741 -6.832 1.00 89.94 183 ARG A N 1
ATOM 1481 C CA . ARG A 1 183 ? 20.625 10.350 -7.364 1.00 89.94 183 ARG A CA 1
ATOM 1482 C C . ARG A 1 183 ? 20.461 9.520 -8.636 1.00 89.94 183 ARG A C 1
ATOM 1484 O O . ARG A 1 183 ? 19.518 8.749 -8.784 1.00 89.94 183 ARG A O 1
ATOM 1491 N N . ALA A 1 184 ? 21.441 9.609 -9.532 1.00 83.12 184 ALA A N 1
ATOM 1492 C CA . ALA A 1 184 ? 21.517 8.696 -10.667 1.00 83.12 184 ALA A CA 1
ATOM 1493 C C . ALA A 1 184 ? 21.869 7.273 -10.177 1.00 83.12 184 ALA A C 1
ATOM 1495 O O . ALA A 1 184 ? 22.864 7.115 -9.458 1.00 83.12 184 ALA A O 1
ATOM 1496 N N . PRO A 1 185 ? 21.099 6.233 -10.547 1.00 83.31 185 PRO A N 1
ATOM 1497 C CA . PRO A 1 185 ? 21.445 4.859 -10.208 1.00 83.31 185 PRO A CA 1
ATOM 1498 C C . PRO A 1 185 ? 22.718 4.428 -10.944 1.00 83.31 185 PRO A C 1
ATOM 1500 O O . PRO A 1 185 ? 22.983 4.846 -12.072 1.00 83.31 185 PRO A O 1
ATOM 1503 N N . LYS A 1 186 ? 23.521 3.568 -10.303 1.00 77.31 186 LYS A N 1
ATOM 1504 C CA . LYS A 1 186 ? 24.747 3.018 -10.915 1.00 77.31 186 LYS A CA 1
ATOM 1505 C C . LYS A 1 186 ? 24.434 2.142 -12.128 1.00 77.31 186 LYS A C 1
ATOM 1507 O O . LYS A 1 186 ? 25.197 2.127 -13.090 1.00 77.31 186 LYS A O 1
ATOM 1512 N N . THR A 1 187 ? 23.319 1.422 -12.064 1.00 75.19 187 THR A N 1
ATOM 1513 C CA . THR A 1 187 ? 22.766 0.666 -13.186 1.00 75.19 187 THR A CA 1
ATOM 1514 C C . THR A 1 187 ? 21.858 1.599 -13.987 1.00 75.19 187 THR A C 1
ATOM 1516 O O . THR A 1 187 ? 20.913 2.134 -13.405 1.00 75.19 187 THR A O 1
ATOM 1519 N N . PRO A 1 188 ? 22.109 1.818 -15.293 1.00 73.62 188 PRO A N 1
ATOM 1520 C CA . PRO A 1 188 ? 21.238 2.642 -16.125 1.00 73.62 188 PRO A CA 1
ATOM 1521 C C . PRO A 1 188 ? 19.801 2.116 -16.106 1.00 73.62 188 PRO A C 1
ATOM 1523 O O . PRO A 1 188 ? 19.592 0.905 -16.148 1.00 73.62 188 PRO A O 1
ATOM 1526 N N . LEU A 1 189 ? 18.828 3.024 -16.051 1.00 80.06 189 LEU A N 1
ATOM 1527 C CA . LEU A 1 189 ? 17.415 2.682 -16.195 1.00 80.06 189 LEU A CA 1
ATOM 1528 C C . LEU A 1 189 ? 17.107 2.467 -17.682 1.00 80.06 189 LEU A C 1
ATOM 1530 O O . LEU A 1 189 ? 17.544 3.255 -18.527 1.00 80.06 189 LEU A O 1
ATOM 1534 N N . ASN A 1 190 ? 16.410 1.375 -17.992 1.00 63.66 190 ASN A N 1
ATOM 1535 C CA . ASN A 1 190 ? 15.977 1.037 -19.351 1.00 63.66 190 ASN A CA 1
ATOM 1536 C C . ASN A 1 190 ? 14.774 1.840 -19.845 1.00 63.66 190 ASN A C 1
ATOM 1538 O O . ASN A 1 190 ? 13.971 2.333 -19.024 1.00 63.66 190 ASN A O 1
#

Mean predicted aligned error: 4.5 Å

Radius of gyration: 16.68 Å; Cα contacts (8 Å, |Δi|>4): 263; chains: 1; bounding box: 41×30×46 Å

pLDDT: mean 90.92, std 8.45, range [55.28, 98.69]

Nearest PDB structures (foldseek):
  3hlz-assembly1_A  TM=7.098E-01  e=3.606E-01  Bacteroides thetaiotaomicron VPI-5482